Protein AF-A0A3D4XLC6-F1 (afdb_monomer)

Structure (mmCIF, N/CA/C/O backbone):
data_AF-A0A3D4XLC6-F1
#
_entry.id   AF-A0A3D4XLC6-F1
#
loop_
_atom_site.group_PDB
_atom_site.id
_atom_site.type_symbol
_atom_site.label_atom_id
_atom_site.label_alt_id
_atom_site.label_comp_id
_atom_site.label_asym_id
_atom_site.label_entity_id
_atom_site.label_seq_id
_atom_site.pdbx_PDB_ins_code
_atom_site.Cartn_x
_atom_site.Cartn_y
_atom_site.Cartn_z
_atom_site.occupancy
_atom_site.B_iso_or_equiv
_atom_site.auth_seq_id
_atom_site.auth_comp_id
_atom_site.auth_asym_id
_atom_site.auth_atom_id
_atom_site.pdbx_PDB_model_num
ATOM 1 N N . MET A 1 1 ? 14.273 -6.971 12.837 1.00 90.62 1 MET A N 1
ATOM 2 C CA . MET A 1 1 ? 12.808 -7.059 12.621 1.00 90.62 1 MET A CA 1
ATOM 3 C C . MET A 1 1 ? 12.247 -8.117 13.557 1.00 90.62 1 MET A C 1
ATOM 5 O O . MET A 1 1 ? 12.903 -9.137 13.718 1.00 90.62 1 MET A O 1
ATOM 9 N N . LYS A 1 2 ? 11.107 -7.882 14.213 1.00 92.19 2 LYS A N 1
ATOM 10 C CA . LYS A 1 2 ? 10.506 -8.843 15.158 1.00 92.19 2 LYS A CA 1
ATOM 11 C C . LYS A 1 2 ? 9.381 -9.618 14.471 1.00 92.19 2 LYS A C 1
ATOM 13 O O . LYS A 1 2 ? 8.648 -9.028 13.685 1.00 92.19 2 LYS A O 1
ATOM 18 N N . ILE A 1 3 ? 9.273 -10.912 14.757 1.00 91.69 3 ILE A N 1
ATOM 19 C CA . ILE A 1 3 ? 8.256 -11.809 14.200 1.00 91.69 3 ILE A CA 1
ATOM 20 C C . ILE A 1 3 ? 7.403 -12.337 15.350 1.00 91.69 3 ILE A C 1
ATOM 22 O O . ILE A 1 3 ? 7.940 -12.751 16.381 1.00 91.69 3 ILE A O 1
ATOM 26 N N . PHE A 1 4 ? 6.089 -12.326 15.152 1.00 92.12 4 PHE A N 1
ATOM 27 C CA . PHE A 1 4 ? 5.086 -12.757 16.119 1.00 92.12 4 PHE A CA 1
ATOM 28 C C . PHE A 1 4 ? 4.173 -13.804 15.480 1.00 92.12 4 PHE A C 1
ATOM 30 O O . PHE A 1 4 ? 4.011 -13.813 14.258 1.00 92.12 4 PHE A O 1
ATOM 37 N N . ASP A 1 5 ? 3.596 -14.687 16.292 1.00 90.69 5 ASP A N 1
ATOM 38 C CA . ASP A 1 5 ? 2.541 -15.588 15.831 1.00 90.69 5 ASP A CA 1
ATOM 39 C C . ASP A 1 5 ? 1.174 -14.883 15.813 1.00 90.69 5 ASP A C 1
ATOM 41 O O . ASP A 1 5 ? 1.030 -13.722 16.201 1.00 90.69 5 ASP A O 1
ATOM 45 N N . THR A 1 6 ? 0.144 -15.592 15.352 1.00 87.00 6 THR A N 1
ATOM 46 C CA . THR A 1 6 ? -1.220 -15.056 15.238 1.00 87.00 6 THR A CA 1
ATOM 47 C C . THR A 1 6 ? -1.878 -14.733 16.582 1.00 87.00 6 THR A C 1
ATOM 49 O O . THR A 1 6 ? -2.929 -14.101 16.588 1.00 87.00 6 THR A O 1
ATOM 52 N N . THR A 1 7 ? -1.292 -15.162 17.707 1.00 90.25 7 THR A N 1
ATOM 53 C CA . THR A 1 7 ? -1.747 -14.821 19.067 1.00 90.25 7 THR A CA 1
ATOM 54 C C . THR A 1 7 ? -1.022 -13.598 19.636 1.00 90.25 7 THR A C 1
ATOM 56 O O . THR A 1 7 ? -1.313 -13.174 20.749 1.00 90.25 7 THR A O 1
ATOM 59 N N . GLY A 1 8 ? -0.080 -13.018 18.882 1.00 90.25 8 GLY A N 1
ATOM 60 C CA . GLY A 1 8 ? 0.744 -11.894 19.328 1.00 90.25 8 GLY A CA 1
ATOM 61 C C . GLY A 1 8 ? 1.963 -12.312 20.151 1.00 90.25 8 GLY A C 1
ATOM 62 O O . GLY A 1 8 ? 2.702 -11.450 20.629 1.00 90.25 8 GLY A O 1
ATOM 63 N N . ARG A 1 9 ? 2.232 -13.616 20.302 1.00 93.75 9 ARG A N 1
ATOM 64 C CA . ARG A 1 9 ? 3.426 -14.088 21.007 1.00 93.75 9 ARG A CA 1
ATOM 65 C C . ARG A 1 9 ? 4.655 -13.889 20.128 1.00 93.75 9 ARG A C 1
ATOM 67 O O . ARG A 1 9 ? 4.677 -14.253 18.953 1.00 93.75 9 ARG A O 1
ATOM 74 N N . TYR A 1 10 ? 5.701 -13.325 20.719 1.00 94.94 10 TYR A N 1
ATOM 75 C CA . TYR A 1 10 ? 6.994 -13.168 20.064 1.00 94.94 10 TYR A CA 1
ATOM 76 C C . TYR A 1 10 ? 7.599 -14.535 19.719 1.00 94.94 10 TYR A C 1
ATOM 78 O O . TYR A 1 10 ? 7.741 -15.392 20.588 1.00 94.94 10 TYR A O 1
ATOM 86 N N . ILE A 1 11 ? 7.981 -14.713 18.453 1.00 93.62 11 ILE A N 1
ATOM 87 C CA . ILE A 1 11 ? 8.659 -15.919 17.965 1.00 93.62 11 ILE A CA 1
ATOM 88 C C . ILE A 1 11 ? 10.169 -15.695 17.991 1.00 93.62 11 ILE A C 1
ATOM 90 O O . ILE A 1 11 ? 10.910 -16.449 18.614 1.00 93.62 11 ILE A O 1
ATOM 94 N N . ARG A 1 12 ? 10.640 -14.672 17.265 1.00 93.94 12 ARG A N 1
ATOM 95 C CA . ARG A 1 12 ? 12.072 -14.421 17.056 1.00 93.94 12 ARG A CA 1
ATOM 96 C C . ARG A 1 12 ? 12.345 -13.034 16.486 1.00 93.94 12 ARG A C 1
ATOM 98 O O . ARG A 1 12 ? 11.456 -12.352 15.974 1.00 93.94 12 ARG A O 1
ATOM 105 N N . THR A 1 13 ? 13.617 -12.654 16.505 1.00 94.38 13 THR A N 1
ATOM 106 C CA . THR A 1 13 ? 14.129 -11.476 15.808 1.00 94.38 13 THR A CA 1
ATOM 107 C C . THR A 1 13 ? 14.877 -11.934 14.566 1.00 94.38 13 THR A C 1
ATOM 109 O O . THR A 1 13 ? 15.831 -12.699 14.653 1.00 94.38 13 THR A O 1
ATOM 112 N N . PHE A 1 14 ? 14.452 -11.451 13.4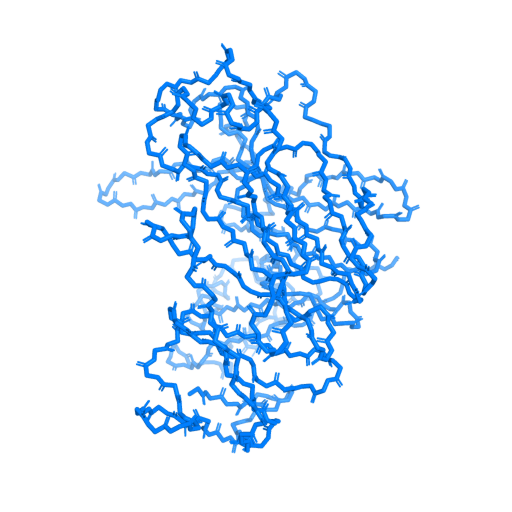03 1.00 93.69 14 PHE A N 1
ATOM 113 C CA . PHE A 1 14 ? 15.213 -11.579 12.170 1.00 93.69 14 PHE A CA 1
ATOM 114 C C . PHE A 1 14 ? 16.206 -1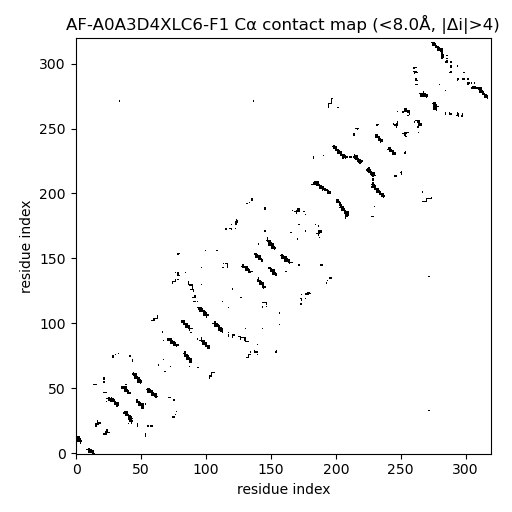0.418 12.058 1.00 93.69 14 PHE A C 1
ATOM 116 O O . PHE A 1 14 ? 15.815 -9.241 12.125 1.00 93.69 14 PHE A O 1
ATOM 123 N N . ASN A 1 15 ? 17.480 -10.758 11.868 1.00 93.31 15 ASN A N 1
ATOM 124 C CA . ASN A 1 15 ? 18.547 -9.806 11.611 1.00 93.31 15 ASN A CA 1
ATOM 125 C C . ASN A 1 15 ? 19.607 -10.425 10.685 1.00 93.31 15 ASN A C 1
ATOM 127 O O . ASN A 1 15 ? 20.284 -11.375 11.066 1.00 93.31 15 ASN A O 1
ATOM 131 N N . ARG A 1 16 ? 19.742 -9.876 9.476 1.00 95.25 16 ARG A N 1
ATOM 132 C CA . ARG A 1 16 ? 20.867 -10.131 8.555 1.00 95.25 16 ARG A CA 1
ATOM 133 C C . ARG A 1 16 ? 21.515 -8.804 8.152 1.00 95.25 16 ARG A C 1
ATOM 135 O O . ARG A 1 16 ? 21.869 -8.614 6.992 1.00 95.25 16 ARG A O 1
ATOM 142 N N . PHE A 1 17 ? 21.562 -7.856 9.092 1.00 95.56 17 PHE A N 1
ATOM 143 C CA . PHE A 1 17 ? 22.126 -6.538 8.853 1.00 95.56 17 PHE A CA 1
ATOM 144 C C . PHE A 1 17 ? 23.653 -6.606 8.776 1.00 95.56 17 PHE A C 1
ATOM 146 O O . PHE A 1 17 ? 24.292 -7.035 9.733 1.00 95.56 17 PHE A O 1
ATOM 153 N N . GLY A 1 18 ? 24.226 -6.157 7.663 1.00 95.19 18 GLY A N 1
ATOM 154 C CA . GLY A 1 18 ? 25.663 -6.171 7.419 1.00 95.19 18 GLY A CA 1
ATOM 155 C C . GLY A 1 18 ? 26.011 -5.972 5.942 1.00 95.19 18 GLY A C 1
ATOM 156 O O . GLY A 1 18 ? 25.149 -5.684 5.110 1.00 95.19 18 GLY A O 1
ATOM 157 N N . ARG A 1 19 ? 27.301 -6.082 5.612 1.00 92.88 19 ARG A N 1
ATOM 158 C CA . ARG A 1 19 ? 27.843 -5.826 4.259 1.00 92.88 19 ARG A CA 1
ATOM 159 C C . ARG A 1 19 ? 28.254 -7.101 3.518 1.00 92.88 19 ARG A C 1
ATOM 161 O O . ARG A 1 19 ? 28.745 -7.020 2.394 1.00 92.88 19 ARG A O 1
ATOM 168 N N . GLY A 1 20 ? 28.063 -8.267 4.128 1.00 93.88 20 GLY A N 1
ATOM 169 C CA . GLY A 1 20 ? 28.352 -9.560 3.532 1.00 93.88 20 GLY A CA 1
ATOM 170 C C . GLY A 1 20 ? 27.467 -9.878 2.319 1.00 93.88 20 GLY A C 1
ATOM 171 O O . GLY A 1 20 ? 26.433 -9.243 2.081 1.00 93.88 20 GLY A O 1
ATOM 172 N N . PRO A 1 21 ? 27.834 -10.905 1.534 1.00 91.12 21 PRO A N 1
ATOM 173 C CA . PRO A 1 21 ? 27.144 -11.237 0.289 1.00 91.12 21 PRO A CA 1
ATOM 174 C C . PRO A 1 21 ? 25.669 -11.629 0.480 1.00 91.12 21 PRO A C 1
ATOM 176 O O . PRO A 1 21 ? 24.875 -11.430 -0.441 1.00 91.12 21 PRO A O 1
ATOM 179 N N . GLN A 1 22 ? 25.310 -12.137 1.662 1.00 96.38 22 GLN A N 1
ATOM 180 C CA . GLN A 1 22 ? 23.965 -12.595 2.032 1.00 96.38 22 GLN A CA 1
ATOM 181 C C . GLN A 1 22 ? 23.226 -11.617 2.963 1.00 96.38 22 GLN A C 1
ATOM 183 O O . GLN A 1 22 ? 22.153 -11.927 3.481 1.00 96.38 22 GLN A O 1
ATOM 188 N N . GLU A 1 23 ? 23.801 -10.445 3.211 1.00 96.31 23 GLU A N 1
ATOM 189 C CA . GLU A 1 23 ? 23.314 -9.469 4.186 1.00 96.31 23 GLU A CA 1
ATOM 190 C C . GLU A 1 23 ? 22.701 -8.248 3.491 1.00 96.31 23 GLU A C 1
ATOM 192 O O . GLU A 1 23 ? 22.941 -7.984 2.303 1.00 96.31 23 GLU A O 1
ATOM 197 N N . TYR A 1 24 ? 21.902 -7.491 4.237 1.00 95.38 24 TYR A N 1
ATOM 198 C CA . TYR A 1 24 ? 21.410 -6.174 3.839 1.00 95.38 24 TYR A CA 1
ATOM 199 C C . TYR A 1 24 ? 22.028 -5.106 4.740 1.00 95.38 24 TYR A C 1
ATOM 201 O O . TYR A 1 24 ? 22.129 -5.272 5.945 1.00 95.38 24 TYR A O 1
ATOM 209 N N . ASP A 1 25 ? 22.415 -3.978 4.174 1.00 94.31 25 ASP A N 1
ATOM 210 C CA . ASP A 1 25 ? 23.040 -2.851 4.877 1.00 94.31 25 ASP A CA 1
ATOM 211 C C . ASP A 1 25 ? 22.085 -1.664 5.047 1.00 94.31 25 ASP A C 1
ATOM 213 O O . ASP A 1 25 ? 22.401 -0.676 5.706 1.00 94.31 25 ASP A O 1
ATOM 217 N N . TYR A 1 26 ? 20.898 -1.770 4.456 1.00 93.44 26 TYR A N 1
ATOM 218 C CA . TYR A 1 26 ? 19.837 -0.783 4.518 1.00 93.44 26 TYR A CA 1
ATOM 219 C C . TYR A 1 26 ? 18.498 -1.466 4.237 1.00 93.44 26 TYR A C 1
ATOM 221 O O . TYR A 1 26 ? 18.429 -2.368 3.407 1.00 93.44 26 TYR A O 1
ATOM 229 N N . ILE A 1 27 ? 17.425 -1.034 4.896 1.00 93.75 27 ILE A N 1
ATOM 230 C CA . ILE A 1 27 ? 16.065 -1.460 4.549 1.00 93.75 27 ILE A CA 1
ATOM 231 C C . ILE A 1 27 ? 15.360 -0.244 3.969 1.00 93.75 27 ILE A C 1
ATOM 233 O O . ILE A 1 27 ? 14.935 0.646 4.701 1.00 93.75 27 ILE A O 1
ATOM 237 N N . GLN A 1 28 ? 15.232 -0.216 2.647 1.00 92.00 28 GLN A N 1
ATOM 238 C CA . GLN A 1 28 ? 14.403 0.765 1.959 1.00 92.00 28 GLN A CA 1
ATOM 239 C C . GLN A 1 28 ? 12.945 0.309 1.956 1.00 92.00 28 GLN A C 1
ATOM 241 O O . GLN A 1 28 ? 12.049 1.101 2.240 1.00 92.00 28 GLN A O 1
ATOM 246 N N . ARG A 1 29 ? 12.706 -0.976 1.663 1.00 92.94 29 ARG A N 1
ATOM 247 C CA . ARG A 1 29 ? 11.387 -1.614 1.723 1.00 92.94 29 ARG A CA 1
ATOM 248 C C . ARG A 1 29 ? 11.497 -3.031 2.257 1.00 92.94 29 ARG A C 1
ATOM 250 O O . ARG A 1 29 ? 12.490 -3.718 2.027 1.00 92.94 29 ARG A O 1
ATOM 257 N N . LEU A 1 30 ? 10.430 -3.456 2.922 1.00 93.94 30 LEU A N 1
ATOM 258 C CA . LEU A 1 30 ? 10.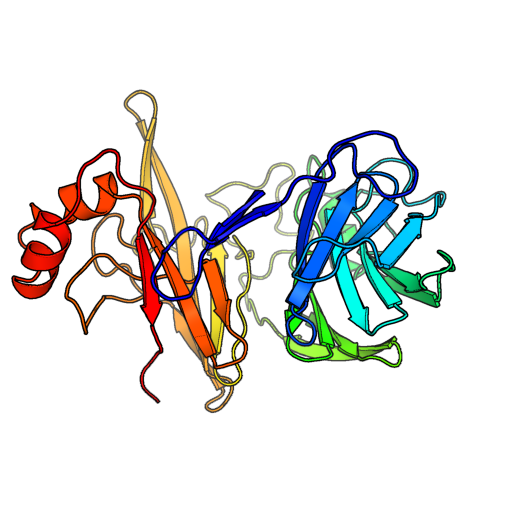202 -4.817 3.382 1.00 93.94 30 LEU A CA 1
ATOM 259 C C . LEU A 1 30 ? 8.862 -5.294 2.820 1.00 93.94 30 LEU A C 1
ATOM 261 O O . LEU A 1 30 ? 7.864 -4.578 2.908 1.00 93.94 30 LEU A O 1
ATOM 265 N N . ARG A 1 31 ? 8.837 -6.505 2.269 1.00 93.12 31 ARG A N 1
ATOM 266 C CA . ARG A 1 31 ? 7.623 -7.202 1.837 1.00 93.12 31 ARG A CA 1
ATOM 267 C C . ARG A 1 31 ? 7.666 -8.643 2.334 1.00 93.12 31 ARG A C 1
ATOM 269 O O . ARG A 1 31 ? 8.744 -9.208 2.513 1.00 93.12 31 ARG A O 1
ATOM 276 N N . ILE A 1 32 ? 6.492 -9.231 2.523 1.00 92.12 32 ILE A N 1
ATOM 277 C CA . ILE A 1 32 ? 6.328 -10.663 2.768 1.00 92.12 32 ILE A CA 1
ATOM 278 C C . ILE A 1 32 ? 5.606 -11.231 1.552 1.00 92.12 32 ILE A C 1
ATOM 280 O O . ILE A 1 32 ? 4.550 -10.729 1.172 1.00 92.12 32 ILE A O 1
ATOM 284 N N . GLU A 1 33 ? 6.177 -12.246 0.914 1.00 90.50 33 GLU A N 1
ATOM 285 C CA . GLU A 1 33 ? 5.503 -12.929 -0.187 1.00 90.50 33 GLU A CA 1
ATOM 286 C C . GLU A 1 33 ? 4.364 -13.800 0.352 1.00 90.50 33 GLU A C 1
ATOM 288 O O . GLU A 1 33 ? 4.574 -14.642 1.219 1.00 90.50 33 GLU A O 1
ATOM 293 N N . SER A 1 34 ? 3.148 -13.628 -0.164 1.00 84.88 34 SER A N 1
ATOM 294 C CA . SER A 1 34 ? 1.969 -14.348 0.328 1.00 84.88 34 SER A CA 1
ATOM 295 C C . SER A 1 34 ? 2.085 -15.868 0.196 1.00 84.88 34 SER A C 1
ATOM 297 O O . SER A 1 34 ? 1.733 -16.576 1.138 1.00 84.88 34 SER A O 1
ATOM 299 N N . ALA A 1 35 ? 2.597 -16.366 -0.931 1.00 86.38 35 ALA A N 1
ATOM 300 C CA . ALA A 1 35 ? 2.659 -17.798 -1.224 1.00 86.38 35 ALA A CA 1
ATOM 301 C C . ALA A 1 35 ? 3.696 -18.545 -0.368 1.00 86.38 35 ALA A C 1
ATOM 303 O O . ALA A 1 35 ? 3.396 -19.588 0.203 1.00 86.38 35 ALA A O 1
ATOM 304 N N . THR A 1 36 ? 4.906 -17.998 -0.256 1.00 90.94 36 THR A N 1
ATOM 305 C CA . THR A 1 36 ? 6.059 -18.659 0.387 1.00 90.94 36 THR A CA 1
ATOM 306 C C . THR A 1 36 ? 6.316 -18.167 1.810 1.00 90.94 36 THR A C 1
ATOM 308 O O . THR A 1 36 ? 7.052 -18.797 2.564 1.00 90.94 36 THR A O 1
ATOM 311 N N . LYS A 1 37 ? 5.737 -17.016 2.176 1.00 91.56 37 LYS A N 1
ATOM 312 C CA . LYS A 1 37 ? 6.068 -16.231 3.375 1.00 91.56 37 LYS A CA 1
ATOM 313 C C . LYS A 1 37 ? 7.524 -15.752 3.411 1.00 91.56 37 LYS A C 1
ATOM 315 O O . LYS A 1 37 ? 7.998 -15.316 4.461 1.00 91.56 37 LYS A O 1
ATOM 320 N N . ASN A 1 38 ? 8.220 -15.781 2.270 1.00 95.19 38 ASN A N 1
ATOM 321 C CA . ASN A 1 38 ? 9.577 -15.265 2.155 1.00 95.19 38 ASN A CA 1
ATOM 322 C C . ASN A 1 38 ? 9.623 -13.772 2.489 1.00 95.19 38 ASN A C 1
ATOM 324 O O . ASN A 1 38 ? 8.744 -12.991 2.113 1.00 95.19 38 ASN A O 1
ATOM 328 N N . LEU A 1 39 ? 10.693 -13.379 3.173 1.00 96.06 39 LEU A N 1
ATOM 329 C CA . LEU A 1 39 ? 11.022 -11.995 3.467 1.00 96.06 39 LEU A CA 1
ATOM 330 C C . LEU A 1 39 ? 11.773 -11.411 2.275 1.00 96.06 39 LEU A C 1
ATOM 332 O O . LEU A 1 39 ? 12.832 -11.906 1.889 1.00 96.06 39 LEU A O 1
ATOM 336 N N . LEU A 1 40 ? 11.246 -10.327 1.727 1.00 96.06 40 LEU A N 1
ATOM 337 C CA . LEU A 1 40 ? 11.856 -9.590 0.635 1.00 96.06 40 LEU A CA 1
ATOM 338 C C . LEU A 1 40 ? 12.277 -8.218 1.149 1.00 96.06 40 LEU A C 1
ATOM 340 O O . LEU A 1 40 ? 11.458 -7.465 1.679 1.00 96.06 40 LEU A O 1
ATOM 344 N N . ILE A 1 41 ? 13.549 -7.883 0.983 1.00 96.12 41 ILE A N 1
ATOM 345 C CA . ILE A 1 41 ? 14.132 -6.627 1.450 1.00 96.12 41 ILE A CA 1
ATOM 346 C C . ILE A 1 41 ? 14.775 -5.931 0.267 1.00 96.12 41 ILE A C 1
ATOM 348 O O . ILE A 1 41 ? 15.597 -6.530 -0.420 1.00 96.12 41 ILE A O 1
ATOM 352 N N . SER A 1 42 ? 14.455 -4.659 0.053 1.00 94.31 42 SER A N 1
ATOM 353 C CA . SER A 1 42 ? 15.209 -3.835 -0.886 1.00 94.31 42 SER A CA 1
ATOM 354 C C . SER A 1 42 ? 16.169 -2.912 -0.154 1.00 94.31 42 SER A C 1
ATOM 356 O O . SER A 1 42 ? 15.821 -2.286 0.850 1.00 94.31 42 SER A O 1
ATOM 358 N N . THR A 1 43 ? 17.363 -2.788 -0.709 1.00 92.25 43 THR A N 1
ATOM 359 C CA . THR A 1 43 ? 18.301 -1.692 -0.469 1.00 92.25 43 THR A CA 1
ATOM 360 C C . THR A 1 43 ? 18.304 -0.790 -1.712 1.00 92.25 43 THR A C 1
ATOM 362 O O . THR A 1 43 ? 17.709 -1.162 -2.726 1.00 92.25 43 THR A O 1
ATOM 365 N N . PRO A 1 44 ? 19.000 0.360 -1.703 1.00 88.12 44 PRO A N 1
ATOM 366 C CA . PRO A 1 44 ? 19.104 1.205 -2.891 1.00 88.12 44 PRO A CA 1
ATOM 367 C C . PRO A 1 44 ? 19.717 0.508 -4.119 1.00 88.12 44 PRO A C 1
ATOM 369 O O . PRO A 1 44 ? 19.519 0.979 -5.234 1.00 88.12 44 PRO A O 1
ATOM 372 N N . THR A 1 45 ? 20.457 -0.592 -3.935 1.00 88.81 45 THR A N 1
ATOM 373 C CA . THR A 1 45 ? 21.248 -1.247 -4.994 1.00 88.81 45 THR A CA 1
ATOM 374 C C . THR A 1 45 ? 20.900 -2.715 -5.230 1.00 88.81 45 THR A C 1
ATOM 376 O O . THR A 1 45 ? 21.330 -3.292 -6.230 1.00 88.81 45 THR A O 1
ATOM 379 N N . LYS A 1 46 ? 20.152 -3.358 -4.327 1.00 92.19 46 LYS A N 1
ATOM 380 C CA . LYS A 1 46 ? 19.844 -4.792 -4.414 1.00 92.19 46 LYS A CA 1
ATOM 381 C C . LYS A 1 46 ? 18.506 -5.143 -3.774 1.00 92.19 46 LYS A C 1
ATOM 383 O O . LYS A 1 46 ? 18.044 -4.486 -2.844 1.00 92.19 46 LYS A O 1
ATOM 388 N N . LEU A 1 47 ? 17.928 -6.242 -4.237 1.00 95.31 47 LEU A N 1
ATOM 389 C CA . LEU A 1 47 ? 16.838 -6.964 -3.594 1.00 95.31 47 LEU A CA 1
ATOM 390 C C . LEU A 1 47 ? 17.410 -8.233 -2.961 1.00 95.31 47 LEU A C 1
ATOM 392 O O . LEU A 1 47 ? 18.104 -8.995 -3.634 1.00 95.31 47 LEU A O 1
ATOM 396 N N . CYS A 1 48 ? 17.112 -8.474 -1.691 1.00 96.31 48 CYS A N 1
ATOM 397 C CA . CYS A 1 48 ? 17.482 -9.680 -0.962 1.00 96.31 48 CYS A CA 1
ATOM 398 C C . CYS A 1 48 ? 16.221 -10.469 -0.600 1.00 96.31 48 CYS A C 1
ATOM 400 O O . CYS A 1 48 ? 15.255 -9.902 -0.088 1.00 96.31 48 CYS A O 1
ATOM 402 N N . GLU A 1 49 ? 16.250 -11.779 -0.829 1.00 96.81 49 GLU A N 1
ATOM 403 C CA . GLU A 1 49 ? 15.165 -12.697 -0.484 1.00 96.81 49 GLU A CA 1
ATOM 404 C C . GLU A 1 49 ? 15.646 -13.704 0.565 1.00 96.81 49 GLU A C 1
ATOM 406 O O . GLU A 1 49 ? 16.736 -14.274 0.446 1.00 96.81 49 GLU A O 1
ATOM 411 N N . TYR A 1 50 ? 14.825 -13.922 1.590 1.00 97.25 50 TYR A N 1
ATOM 412 C CA . TYR A 1 50 ? 15.085 -14.857 2.678 1.00 97.25 50 TYR A CA 1
ATOM 413 C C . TYR A 1 50 ? 13.859 -15.728 2.936 1.00 97.25 50 TYR A C 1
ATOM 415 O O . TYR A 1 50 ? 12.724 -15.270 2.836 1.00 97.25 50 TYR A O 1
ATOM 423 N N . THR A 1 51 ? 14.095 -16.972 3.335 1.00 95.88 51 THR A N 1
ATOM 424 C CA . THR A 1 51 ? 13.048 -17.874 3.839 1.00 95.88 51 THR A CA 1
ATOM 425 C C . THR A 1 51 ? 12.365 -17.304 5.093 1.00 95.88 51 THR A C 1
ATOM 427 O O . THR A 1 51 ? 12.941 -16.436 5.767 1.00 95.88 51 THR A O 1
ATOM 430 N N . PRO A 1 52 ? 11.192 -17.834 5.492 1.00 92.94 52 PRO A N 1
ATOM 431 C CA . PRO A 1 52 ? 10.528 -17.462 6.741 1.00 92.94 52 PRO A CA 1
ATOM 432 C C . PRO A 1 52 ? 11.365 -17.703 7.998 1.00 92.94 52 PRO A C 1
ATOM 434 O O . PRO A 1 52 ? 11.084 -17.063 9.006 1.00 92.94 52 PRO A O 1
ATOM 437 N N . ASP A 1 53 ? 12.396 -18.557 7.944 1.00 93.12 53 ASP A N 1
ATOM 438 C CA . ASP A 1 53 ? 13.362 -18.813 9.028 1.00 93.12 53 ASP A CA 1
ATOM 439 C C . ASP A 1 53 ? 14.584 -17.883 8.973 1.00 93.12 53 ASP A C 1
ATOM 441 O O . ASP A 1 53 ? 15.340 -17.736 9.935 1.00 93.12 53 ASP A O 1
ATOM 445 N N . GLY A 1 54 ? 14.736 -17.130 7.885 1.00 93.50 54 GLY A N 1
ATOM 446 C CA . GLY A 1 54 ? 15.800 -16.151 7.697 1.00 93.50 54 GLY A CA 1
ATOM 447 C C . GLY A 1 54 ? 17.070 -16.701 7.052 1.00 93.50 54 GLY A C 1
ATOM 448 O O . GLY A 1 54 ? 18.127 -16.067 7.142 1.00 93.50 54 GLY A O 1
ATOM 449 N N . ASN A 1 55 ? 16.985 -17.858 6.397 1.00 96.25 55 ASN A N 1
ATOM 450 C CA . ASN A 1 55 ? 18.026 -18.347 5.493 1.00 96.25 55 ASN A CA 1
ATOM 451 C C . ASN A 1 55 ? 17.987 -17.564 4.184 1.00 96.25 55 ASN A C 1
ATOM 453 O O . ASN A 1 55 ? 16.906 -17.307 3.656 1.00 96.25 55 ASN A O 1
ATOM 457 N N . PHE A 1 56 ? 19.159 -17.182 3.685 1.00 97.56 56 PHE A N 1
ATOM 458 C CA . PHE A 1 56 ? 19.300 -16.459 2.426 1.00 97.56 56 PHE A CA 1
ATOM 459 C C . PHE A 1 56 ? 18.894 -17.341 1.244 1.00 97.56 56 PHE A C 1
ATOM 461 O O . PHE A 1 56 ? 19.305 -18.495 1.169 1.00 97.56 56 PHE A O 1
ATOM 468 N N . ILE A 1 57 ? 18.104 -16.782 0.329 1.00 96.31 57 ILE A N 1
ATOM 469 C CA . ILE A 1 57 ? 17.700 -17.441 -0.917 1.00 96.31 57 ILE A CA 1
ATOM 470 C C . ILE A 1 57 ? 18.526 -16.875 -2.066 1.00 96.31 57 ILE A C 1
ATOM 472 O O . ILE A 1 57 ? 19.232 -17.611 -2.749 1.00 96.31 57 ILE A O 1
ATOM 476 N N . ARG A 1 58 ? 18.454 -15.556 -2.282 1.00 95.12 58 ARG A N 1
ATOM 477 C CA . ARG A 1 58 ? 19.177 -14.889 -3.371 1.00 95.12 58 ARG A CA 1
ATOM 478 C C . ARG A 1 58 ? 19.272 -13.385 -3.184 1.00 95.12 58 ARG A C 1
ATOM 480 O O . ARG A 1 58 ? 18.571 -12.776 -2.373 1.00 95.12 58 ARG A O 1
ATOM 487 N N . ARG A 1 59 ? 20.112 -12.797 -4.033 1.00 95.12 59 ARG A N 1
ATOM 488 C CA . ARG A 1 59 ? 20.263 -11.361 -4.230 1.00 95.12 59 ARG A CA 1
ATOM 489 C C . ARG A 1 59 ? 20.093 -11.041 -5.712 1.00 95.12 59 ARG A C 1
ATOM 491 O O . ARG A 1 59 ? 20.781 -11.639 -6.529 1.00 95.12 59 ARG A O 1
ATOM 498 N N . THR A 1 60 ? 19.235 -10.078 -6.027 1.00 95.06 60 THR A N 1
ATOM 499 C CA . THR A 1 60 ? 19.085 -9.499 -7.373 1.00 95.06 60 THR A CA 1
ATOM 500 C C . THR A 1 60 ? 19.626 -8.077 -7.337 1.00 95.06 60 THR A C 1
ATOM 502 O O . THR A 1 60 ? 19.295 -7.334 -6.411 1.00 95.06 60 THR A O 1
ATOM 505 N N . LEU A 1 61 ? 20.489 -7.695 -8.278 1.00 92.69 61 LEU A N 1
ATOM 506 C CA . LEU A 1 61 ? 20.980 -6.320 -8.341 1.00 92.69 61 LEU A CA 1
ATOM 507 C C . LEU A 1 61 ? 19.929 -5.434 -9.003 1.00 92.69 61 LEU A C 1
ATOM 509 O O . LEU A 1 61 ? 19.120 -5.879 -9.812 1.00 92.69 61 LEU A O 1
ATOM 513 N N . ILE A 1 62 ? 19.914 -4.169 -8.618 1.00 90.12 62 ILE A N 1
ATOM 514 C CA . ILE A 1 62 ? 19.030 -3.189 -9.234 1.00 90.12 62 ILE A CA 1
ATOM 515 C C . ILE A 1 62 ? 19.820 -2.562 -10.378 1.00 90.12 62 ILE A C 1
ATOM 517 O O . ILE A 1 62 ? 20.901 -2.029 -10.120 1.00 90.12 62 ILE A O 1
ATOM 521 N N . PRO A 1 63 ? 19.346 -2.671 -11.632 1.00 86.19 63 PRO A N 1
ATOM 522 C CA . PRO A 1 63 ? 20.111 -2.191 -12.768 1.00 86.19 63 PRO A CA 1
ATOM 523 C C . PRO A 1 63 ? 20.237 -0.668 -12.720 1.00 86.19 63 PRO A C 1
ATOM 525 O O . PRO A 1 63 ? 19.268 0.042 -12.443 1.00 86.19 63 PRO A O 1
ATOM 528 N N . THR A 1 64 ? 21.434 -0.185 -13.036 1.00 77.56 64 THR A N 1
ATOM 529 C CA . THR A 1 64 ? 21.695 1.222 -13.342 1.00 77.56 64 THR A CA 1
ATOM 530 C C . THR A 1 64 ? 21.248 1.474 -14.777 1.00 77.56 64 THR A C 1
ATOM 532 O O . THR A 1 64 ? 21.745 0.829 -15.700 1.00 77.56 64 THR A O 1
ATOM 535 N N . VAL A 1 65 ? 20.295 2.376 -14.979 1.00 71.94 65 VAL A N 1
ATOM 536 C CA . VAL A 1 65 ? 19.875 2.836 -16.305 1.00 71.94 65 VAL A CA 1
ATOM 537 C C . VAL A 1 65 ? 19.765 4.351 -16.323 1.00 71.94 65 VAL A C 1
ATOM 539 O O . VAL A 1 65 ? 19.326 4.964 -15.354 1.00 71.94 65 VAL A O 1
ATOM 542 N N . ASP A 1 66 ? 20.048 4.964 -17.471 1.00 69.31 66 ASP A N 1
ATOM 543 C CA . ASP A 1 66 ? 20.123 6.426 -17.626 1.00 69.31 66 ASP A CA 1
ATOM 544 C C . ASP A 1 66 ? 18.900 7.198 -17.084 1.00 69.31 66 ASP A C 1
ATOM 546 O O . ASP A 1 66 ? 18.986 8.379 -16.741 1.00 69.31 66 ASP A O 1
ATOM 550 N N . PHE A 1 67 ? 17.730 6.551 -17.002 1.00 67.00 67 PHE A N 1
ATOM 551 C CA . PHE A 1 67 ? 16.500 7.130 -16.455 1.00 67.00 67 PHE A CA 1
ATOM 552 C C . PHE A 1 67 ? 16.195 6.774 -14.984 1.00 67.00 67 PHE A C 1
ATOM 554 O O . PHE A 1 67 ? 15.295 7.387 -14.407 1.00 67.00 67 PHE A O 1
ATOM 561 N N . THR A 1 68 ? 16.907 5.834 -14.352 1.00 61.19 68 THR A N 1
ATOM 562 C CA . THR A 1 68 ? 16.800 5.526 -12.908 1.00 61.19 68 THR A CA 1
ATOM 563 C C . THR A 1 68 ? 17.754 6.347 -12.048 1.00 61.19 68 THR A C 1
ATOM 565 O O . THR A 1 68 ? 17.452 6.618 -10.882 1.00 61.19 68 THR A O 1
ATOM 568 N N . ASP A 1 69 ? 18.877 6.779 -12.623 1.00 50.22 69 ASP A N 1
ATOM 569 C CA . ASP A 1 69 ? 20.088 7.142 -11.874 1.00 50.22 69 ASP A CA 1
ATOM 570 C C . ASP A 1 69 ? 19.977 8.407 -11.021 1.00 50.22 69 ASP A C 1
ATOM 572 O O . ASP A 1 69 ? 20.813 8.651 -10.153 1.00 50.22 69 ASP A O 1
ATOM 576 N N . LYS A 1 70 ? 18.921 9.210 -11.204 1.00 53.19 70 LYS A N 1
ATOM 577 C CA . LYS A 1 70 ? 18.745 10.453 -10.440 1.00 53.19 70 LYS A CA 1
ATOM 578 C C . LYS A 1 70 ? 17.797 10.347 -9.243 1.00 53.19 70 LYS A C 1
ATOM 580 O O . LYS A 1 70 ? 17.879 11.183 -8.347 1.00 53.19 70 LYS A O 1
ATOM 585 N N . TYR A 1 71 ? 16.892 9.366 -9.212 1.00 56.16 71 TYR A N 1
ATOM 586 C CA . TYR A 1 71 ? 15.826 9.325 -8.194 1.00 56.16 71 TYR A CA 1
ATOM 587 C C . TYR A 1 71 ? 15.535 7.938 -7.610 1.00 56.16 71 TYR A C 1
ATOM 589 O O . TYR A 1 71 ? 14.735 7.849 -6.677 1.00 56.16 71 TYR A O 1
ATOM 597 N N . GLY A 1 72 ? 16.173 6.881 -8.126 1.00 68.62 72 GLY A N 1
ATOM 598 C CA . GLY A 1 72 ? 15.977 5.513 -7.656 1.00 68.62 72 GLY A CA 1
ATOM 599 C C . GLY A 1 72 ? 14.548 4.990 -7.849 1.00 68.62 72 GLY A C 1
ATOM 600 O O . GLY A 1 72 ? 13.640 5.682 -8.329 1.00 68.62 72 GLY A O 1
ATOM 601 N N . PHE A 1 73 ? 14.343 3.735 -7.460 1.00 82.06 73 PHE A N 1
ATOM 602 C CA . PHE A 1 73 ? 13.015 3.134 -7.375 1.00 82.06 73 PHE A CA 1
ATOM 603 C C . PHE A 1 73 ? 12.385 3.436 -6.005 1.00 82.06 73 PHE A C 1
ATOM 605 O O . PHE A 1 73 ? 13.083 3.617 -5.004 1.00 82.06 73 PHE A O 1
ATOM 612 N N . ARG A 1 74 ? 11.051 3.502 -5.947 1.00 83.25 74 ARG A N 1
ATOM 613 C CA . ARG A 1 74 ? 10.305 3.779 -4.697 1.00 83.25 74 ARG A CA 1
ATOM 614 C C . ARG A 1 74 ? 9.715 2.543 -4.040 1.00 83.25 74 ARG A C 1
ATOM 616 O O . ARG A 1 74 ? 9.566 2.519 -2.817 1.00 83.25 74 ARG A O 1
ATOM 623 N N . GLU A 1 75 ? 9.338 1.570 -4.851 1.00 89.25 75 GLU A N 1
ATOM 624 C CA . GLU A 1 75 ? 8.671 0.336 -4.471 1.00 89.25 75 GLU A CA 1
ATOM 625 C C . GLU A 1 75 ? 9.167 -0.799 -5.353 1.00 89.25 75 GLU A C 1
ATOM 627 O O . GLU A 1 75 ? 9.542 -0.586 -6.509 1.00 89.25 75 GLU A O 1
ATOM 632 N N . PHE A 1 76 ? 9.122 -2.005 -4.799 1.00 94.06 76 PHE A N 1
ATOM 633 C CA . PHE A 1 76 ? 9.335 -3.234 -5.541 1.00 94.06 76 PHE A CA 1
ATOM 634 C C . PHE A 1 76 ? 8.230 -4.232 -5.201 1.00 94.06 76 PHE A C 1
ATOM 636 O O . PHE A 1 76 ? 7.730 -4.266 -4.070 1.00 94.06 76 PHE A O 1
ATOM 643 N N . ILE A 1 77 ? 7.862 -5.052 -6.181 1.00 95.06 77 ILE A N 1
ATOM 644 C CA . ILE A 1 77 ? 6.923 -6.155 -6.003 1.00 95.06 77 ILE A CA 1
ATOM 645 C C . ILE A 1 77 ? 7.454 -7.370 -6.748 1.00 95.06 77 ILE A C 1
ATOM 647 O O . ILE A 1 77 ? 7.743 -7.292 -7.940 1.00 95.06 77 ILE A O 1
ATOM 651 N N . LYS A 1 78 ? 7.567 -8.501 -6.050 1.00 94.94 78 LYS A N 1
ATOM 652 C CA . LYS A 1 78 ? 7.842 -9.793 -6.682 1.00 94.94 78 LYS A CA 1
ATOM 653 C C . LYS A 1 78 ? 6.592 -10.221 -7.447 1.00 94.94 78 LYS A C 1
ATOM 655 O O . LYS A 1 78 ? 5.550 -10.455 -6.832 1.00 94.94 78 LYS A O 1
ATOM 660 N N . LEU A 1 79 ? 6.679 -10.261 -8.773 1.00 94.88 79 LEU A N 1
ATOM 661 C CA . LEU A 1 79 ? 5.584 -10.687 -9.646 1.00 94.88 79 LEU A CA 1
ATOM 662 C C . LEU A 1 79 ? 5.428 -12.208 -9.523 1.00 94.88 79 LEU A C 1
ATOM 664 O O . LEU A 1 79 ? 4.414 -12.683 -9.015 1.00 94.88 79 LEU A O 1
ATOM 668 N N . ASN A 1 80 ? 6.520 -12.920 -9.808 1.00 92.25 80 ASN A N 1
ATOM 669 C CA . ASN A 1 80 ? 6.695 -14.360 -9.625 1.00 92.25 80 ASN A CA 1
ATOM 670 C C . ASN A 1 80 ? 8.142 -14.680 -9.227 1.00 92.25 80 ASN A C 1
ATOM 672 O O . ASN A 1 80 ? 8.945 -13.776 -8.986 1.00 92.25 80 ASN A O 1
ATOM 676 N N . ASP A 1 81 ? 8.485 -15.967 -9.174 1.00 88.19 81 ASP A N 1
ATOM 677 C CA . ASP A 1 81 ? 9.795 -16.432 -8.723 1.00 88.19 81 ASP A CA 1
ATOM 678 C C . ASP A 1 81 ? 10.979 -15.866 -9.487 1.00 88.19 81 ASP A C 1
ATOM 680 O O . ASP A 1 81 ? 12.057 -15.796 -8.910 1.00 88.19 81 ASP A O 1
ATOM 684 N N . ASN A 1 82 ? 10.807 -15.416 -10.726 1.00 91.25 82 ASN A N 1
ATOM 685 C CA . ASN A 1 82 ? 11.925 -14.936 -11.527 1.00 91.25 82 ASN A CA 1
ATOM 686 C C . ASN A 1 82 ? 11.841 -13.452 -11.864 1.00 91.25 82 ASN A C 1
ATOM 688 O O . ASN A 1 82 ? 12.728 -12.976 -12.563 1.00 91.25 82 ASN A O 1
ATOM 692 N N . ARG A 1 83 ? 10.802 -12.721 -11.432 1.00 95.06 83 ARG A N 1
ATOM 693 C CA . ARG A 1 83 ? 10.540 -11.355 -11.912 1.00 95.06 83 ARG A CA 1
ATOM 694 C C . ARG A 1 83 ? 10.106 -10.398 -10.810 1.00 95.06 83 ARG A C 1
ATOM 696 O O . ARG A 1 83 ? 9.258 -10.719 -9.977 1.00 95.06 83 ARG A O 1
ATOM 703 N N . PHE A 1 84 ? 10.615 -9.173 -10.888 1.00 95.62 84 PHE A N 1
ATOM 704 C CA . PHE A 1 84 ? 10.269 -8.067 -10.002 1.00 95.62 84 PHE A CA 1
ATOM 705 C C . PHE A 1 84 ? 9.809 -6.857 -10.809 1.00 95.62 84 PHE A C 1
ATOM 707 O O . PHE A 1 84 ? 10.397 -6.526 -11.835 1.00 95.62 84 PHE A O 1
ATOM 714 N N . VAL A 1 85 ? 8.783 -6.169 -10.315 1.00 96.19 85 VAL A N 1
ATOM 715 C CA . VAL A 1 85 ? 8.342 -4.870 -10.828 1.00 96.19 85 VAL A CA 1
ATOM 716 C C . VAL A 1 85 ? 8.875 -3.785 -9.902 1.00 96.19 85 VAL A C 1
ATOM 718 O O . VAL A 1 85 ? 8.631 -3.841 -8.696 1.00 96.19 85 VAL A O 1
ATOM 721 N N . LEU A 1 86 ? 9.589 -2.804 -10.451 1.00 94.38 86 LEU A N 1
ATOM 722 C CA . LEU A 1 86 ? 10.167 -1.675 -9.719 1.00 94.38 86 LEU A CA 1
ATOM 723 C C . LEU A 1 86 ? 9.507 -0.374 -10.172 1.00 94.38 86 LEU A C 1
ATOM 725 O O . LEU A 1 86 ? 9.549 -0.056 -11.357 1.00 94.38 86 LEU A O 1
ATOM 729 N N . SER A 1 87 ? 8.931 0.399 -9.249 1.00 91.81 87 SER A N 1
ATOM 730 C CA . SER A 1 87 ? 8.332 1.699 -9.585 1.00 91.81 87 SER A CA 1
ATOM 731 C C . SER A 1 87 ? 9.406 2.777 -9.658 1.00 91.81 87 SER A C 1
ATOM 733 O O . SER A 1 87 ? 10.207 2.905 -8.727 1.00 91.81 87 SER A O 1
ATOM 735 N N . LEU A 1 88 ? 9.345 3.628 -10.670 1.00 88.81 88 LEU A N 1
ATOM 736 C CA . LEU A 1 88 ? 10.260 4.743 -10.871 1.00 88.81 88 LEU A CA 1
ATOM 737 C C . LEU A 1 88 ? 9.632 6.056 -10.422 1.00 88.81 88 LEU A C 1
ATOM 739 O O . LEU A 1 88 ? 8.477 6.333 -10.737 1.00 88.81 88 LEU A O 1
ATOM 743 N N . SER A 1 89 ? 10.398 6.899 -9.732 1.00 84.75 89 SER A N 1
ATOM 744 C CA . SER A 1 89 ? 9.913 8.235 -9.373 1.00 84.75 89 SER A CA 1
ATOM 745 C C . SER A 1 89 ? 9.607 9.075 -10.621 1.00 84.75 89 SER A C 1
ATOM 747 O O . SER A 1 89 ? 10.368 9.072 -11.595 1.00 84.75 89 SER A O 1
ATOM 749 N N . ILE A 1 90 ? 8.508 9.829 -10.588 1.00 85.25 90 ILE A N 1
ATOM 750 C CA . ILE A 1 90 ? 8.165 10.755 -11.671 1.00 85.25 90 ILE A CA 1
ATOM 751 C C . ILE A 1 90 ? 9.024 12.022 -11.566 1.00 85.25 90 ILE A C 1
ATOM 753 O O . ILE A 1 90 ? 9.316 12.511 -10.477 1.00 85.25 90 ILE A O 1
ATOM 757 N N . ASN A 1 91 ? 9.457 12.549 -12.706 1.00 82.88 91 ASN A N 1
ATOM 758 C CA . ASN A 1 91 ? 10.070 13.861 -12.857 1.00 82.88 91 ASN A CA 1
ATOM 759 C C . ASN A 1 91 ? 9.761 14.405 -14.263 1.00 82.88 91 ASN A C 1
ATOM 761 O O . ASN A 1 91 ? 9.216 13.702 -15.113 1.00 82.88 91 ASN A O 1
ATOM 765 N N . LYS A 1 92 ? 10.153 15.653 -14.539 1.00 82.50 92 LYS A N 1
ATOM 766 C CA . LYS A 1 92 ? 9.882 16.342 -15.819 1.00 82.50 92 LYS A CA 1
ATOM 767 C C . LYS A 1 92 ? 10.485 15.675 -17.068 1.00 82.50 92 LYS A C 1
ATOM 769 O O . LYS A 1 92 ? 10.174 16.084 -18.178 1.00 82.50 92 LYS A O 1
ATOM 774 N N . LYS A 1 93 ? 11.372 14.695 -16.921 1.00 82.81 93 LYS A N 1
ATOM 775 C CA . LYS A 1 93 ? 11.988 13.930 -18.016 1.00 82.81 93 LYS A CA 1
ATOM 776 C C . LYS A 1 93 ? 11.627 12.441 -17.969 1.00 82.81 93 LYS A C 1
ATOM 778 O O . LYS A 1 93 ? 12.142 11.675 -18.783 1.00 82.81 93 LYS A O 1
ATOM 783 N N . SER A 1 94 ? 10.789 12.014 -17.022 1.00 84.88 94 SER A N 1
ATOM 784 C CA . SER A 1 94 ? 10.406 10.610 -16.891 1.00 84.88 94 SER A CA 1
ATOM 785 C C . SER A 1 94 ? 9.647 10.135 -18.126 1.00 84.88 94 SER A C 1
ATOM 787 O O . SER A 1 94 ? 8.763 10.820 -18.628 1.00 84.88 94 SER A O 1
ATOM 789 N N . LYS A 1 95 ? 9.985 8.932 -18.593 1.00 88.12 95 LYS A N 1
ATOM 790 C CA . LYS A 1 95 ? 9.266 8.227 -19.670 1.00 88.12 95 LYS A CA 1
ATOM 791 C C . LYS A 1 95 ? 8.530 6.993 -19.157 1.00 88.12 95 LYS A C 1
ATOM 793 O O . LYS A 1 95 ? 7.488 6.628 -19.693 1.00 88.12 95 LYS A O 1
ATOM 798 N N . TYR A 1 96 ? 9.063 6.376 -18.106 1.00 90.62 96 TYR A N 1
ATOM 799 C CA . TYR A 1 96 ? 8.596 5.104 -17.574 1.00 90.62 96 TYR A CA 1
ATOM 800 C C . TYR A 1 96 ? 8.254 5.228 -16.096 1.00 90.62 96 TYR A C 1
ATOM 802 O O . TYR A 1 96 ? 9.016 5.835 -15.342 1.00 90.62 96 TYR A O 1
ATOM 810 N N . SER A 1 97 ? 7.123 4.657 -15.697 1.00 91.62 97 SER A N 1
ATOM 811 C CA . SER A 1 97 ? 6.648 4.606 -14.316 1.00 91.62 97 SER A CA 1
ATOM 812 C C . SER A 1 97 ? 7.064 3.334 -13.593 1.00 91.62 97 SER A C 1
ATOM 814 O O . SER A 1 97 ? 7.138 3.330 -12.365 1.00 91.62 97 SER A O 1
ATOM 816 N N . ALA A 1 98 ? 7.386 2.275 -14.334 1.00 93.50 98 ALA A N 1
ATOM 817 C CA . ALA A 1 98 ? 7.942 1.056 -13.778 1.00 93.50 98 ALA A CA 1
ATOM 818 C C . ALA A 1 98 ? 8.836 0.318 -14.778 1.00 93.50 98 ALA A C 1
ATOM 820 O O . ALA A 1 98 ? 8.715 0.487 -15.994 1.00 93.50 98 ALA A O 1
ATOM 821 N N . ILE A 1 99 ? 9.705 -0.535 -14.246 1.00 94.00 99 ILE A N 1
ATOM 822 C CA . ILE A 1 99 ? 10.461 -1.531 -15.009 1.00 94.00 99 ILE A CA 1
ATOM 823 C C . ILE A 1 99 ? 10.181 -2.920 -14.456 1.00 94.00 99 ILE A C 1
ATOM 825 O O . ILE A 1 99 ? 9.959 -3.081 -13.255 1.00 94.00 99 ILE A O 1
ATOM 829 N N . VAL A 1 100 ? 10.208 -3.920 -15.330 1.00 95.81 100 VAL A N 1
ATOM 830 C CA . VAL A 1 100 ? 10.199 -5.327 -14.932 1.00 95.81 100 VAL A CA 1
ATOM 831 C C . VAL A 1 100 ? 11.595 -5.875 -15.144 1.00 95.81 100 VAL A C 1
ATOM 833 O O . VAL A 1 100 ? 12.103 -5.814 -16.263 1.00 95.81 100 VAL A O 1
ATOM 836 N N . ILE A 1 101 ? 12.197 -6.399 -14.084 1.00 95.50 101 ILE A N 1
ATOM 837 C CA . ILE A 1 101 ? 13.505 -7.052 -14.128 1.00 95.50 101 ILE A CA 1
ATOM 838 C C . ILE A 1 101 ? 13.364 -8.531 -13.799 1.00 95.50 101 ILE A C 1
ATOM 840 O O . ILE A 1 101 ? 12.436 -8.917 -13.082 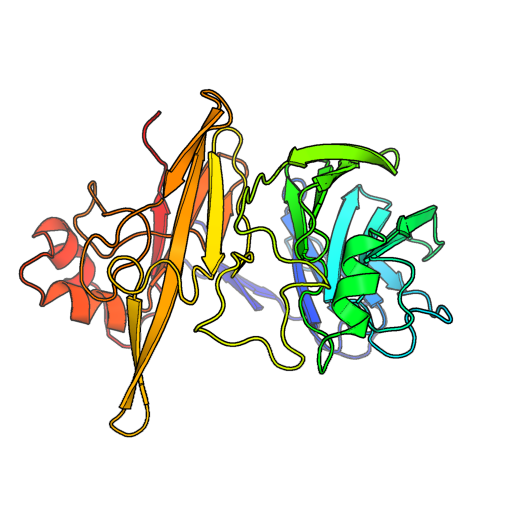1.00 95.50 101 ILE A O 1
ATOM 844 N N . ASP A 1 102 ? 14.275 -9.353 -14.304 1.00 95.19 102 ASP A N 1
ATOM 845 C CA . ASP A 1 102 ? 14.416 -10.723 -13.826 1.00 95.19 102 ASP A CA 1
ATOM 846 C C . ASP A 1 102 ? 15.408 -10.844 -12.654 1.00 95.19 102 ASP A C 1
ATOM 848 O O . ASP A 1 102 ? 15.998 -9.860 -12.202 1.00 95.19 102 ASP A O 1
ATOM 852 N N . SER A 1 103 ? 15.596 -12.061 -12.140 1.00 92.50 103 SER A N 1
ATOM 853 C CA . SER A 1 103 ? 16.549 -12.346 -11.060 1.00 92.50 103 SER A CA 1
ATOM 854 C C . SER A 1 103 ? 18.024 -12.161 -11.442 1.00 92.50 103 SER A C 1
ATOM 856 O O . SER A 1 103 ? 18.875 -12.150 -10.554 1.00 92.50 103 SER A O 1
ATOM 858 N N . LEU A 1 104 ? 18.339 -12.040 -12.735 1.00 93.81 104 LEU A N 1
ATOM 859 C CA . LEU A 1 104 ? 19.674 -11.717 -13.244 1.00 93.81 104 LEU A CA 1
ATOM 860 C C . LEU A 1 104 ? 19.860 -10.206 -13.446 1.00 93.81 104 LEU A C 1
ATOM 862 O O . LEU A 1 104 ? 20.961 -9.767 -13.765 1.00 93.81 104 LEU A O 1
ATOM 866 N N . SER A 1 105 ? 18.845 -9.400 -13.115 1.00 92.88 105 SER A N 1
ATOM 867 C CA . SER A 1 105 ? 18.805 -7.938 -13.276 1.00 92.88 105 SER A CA 1
ATOM 868 C C . SER A 1 105 ? 18.581 -7.474 -14.720 1.00 92.88 105 SER A C 1
ATOM 870 O O . SER A 1 105 ? 18.710 -6.282 -15.003 1.00 92.88 105 SER A O 1
ATOM 872 N N . ASP A 1 106 ? 18.189 -8.375 -15.625 1.00 93.75 106 ASP A N 1
ATOM 873 C CA . ASP A 1 106 ? 17.856 -8.012 -17.000 1.00 93.75 106 ASP A CA 1
ATOM 874 C C . ASP A 1 106 ? 16.490 -7.335 -17.061 1.00 93.75 106 ASP A C 1
ATOM 876 O O . ASP A 1 106 ? 15.498 -7.846 -16.531 1.00 93.75 106 ASP A O 1
ATOM 880 N N . ILE A 1 107 ? 16.399 -6.235 -17.805 1.00 94.19 107 ILE A N 1
ATOM 881 C CA . ILE A 1 107 ? 15.134 -5.538 -18.041 1.00 94.19 107 ILE A CA 1
ATOM 882 C C . ILE A 1 107 ? 14.307 -6.318 -19.063 1.00 94.19 107 ILE A C 1
ATOM 884 O O . ILE A 1 107 ? 14.706 -6.483 -20.213 1.00 94.19 107 ILE A O 1
ATOM 888 N N . LYS A 1 108 ? 13.124 -6.773 -18.649 1.00 95.69 108 LYS A N 1
ATOM 889 C CA . LYS A 1 108 ? 12.180 -7.527 -19.487 1.00 95.69 108 LYS A CA 1
ATOM 890 C C . LYS A 1 108 ? 11.023 -6.685 -20.007 1.00 95.69 108 LYS A C 1
ATOM 892 O O . LYS A 1 108 ? 10.445 -7.032 -21.030 1.00 95.69 108 LYS A O 1
ATOM 897 N N . ALA A 1 109 ? 10.676 -5.595 -19.324 1.00 94.94 109 ALA A N 1
ATOM 898 C CA . ALA A 1 109 ? 9.659 -4.663 -19.798 1.00 94.94 109 ALA A CA 1
ATOM 899 C C . ALA A 1 109 ? 9.806 -3.271 -19.182 1.00 94.94 109 ALA A C 1
ATOM 901 O O . ALA A 1 109 ? 10.370 -3.101 -18.099 1.00 94.94 109 ALA A O 1
ATOM 902 N N . LEU A 1 110 ? 9.228 -2.287 -19.870 1.00 93.56 110 LEU A N 1
ATOM 903 C CA . LEU A 1 110 ? 9.150 -0.892 -19.452 1.00 93.56 110 LEU A CA 1
ATOM 904 C C . LEU A 1 110 ? 7.683 -0.452 -19.482 1.00 93.56 110 LEU A C 1
ATOM 906 O O . LEU A 1 110 ? 7.028 -0.543 -20.520 1.00 93.56 110 LEU A O 1
ATOM 910 N N . VAL A 1 111 ? 7.170 0.051 -18.361 1.00 93.25 111 VAL A N 1
ATOM 911 C CA . VAL A 1 111 ? 5.809 0.596 -18.262 1.00 93.25 111 VAL A CA 1
ATOM 912 C C . VAL A 1 111 ? 5.891 2.102 -18.442 1.00 93.25 111 VAL A C 1
ATOM 914 O O . VAL A 1 111 ? 6.567 2.777 -17.669 1.00 93.25 111 VAL A O 1
ATOM 917 N N . LYS A 1 112 ? 5.241 2.639 -19.476 1.00 92.50 112 LYS A N 1
ATOM 918 C CA . LYS A 1 112 ? 5.256 4.078 -19.772 1.00 92.50 112 LYS A CA 1
ATOM 919 C C . LYS A 1 112 ? 4.378 4.861 -18.796 1.00 92.50 112 LYS A C 1
ATOM 921 O O . LYS A 1 112 ? 3.341 4.370 -18.358 1.00 92.50 112 LYS A O 1
ATOM 926 N N . TYR A 1 113 ? 4.772 6.101 -18.510 1.00 91.38 113 TYR A N 1
ATOM 927 C CA . TYR A 1 113 ? 3.830 7.066 -17.945 1.00 91.38 113 TYR A CA 1
ATOM 928 C C . TYR A 1 113 ? 2.774 7.448 -18.992 1.00 91.38 113 TYR A C 1
ATOM 930 O O . TYR A 1 113 ? 3.125 7.602 -20.165 1.00 91.38 113 TYR A O 1
ATOM 938 N N . PRO A 1 114 ? 1.519 7.679 -18.579 1.00 91.88 114 PRO A N 1
ATOM 939 C CA . PRO A 1 114 ? 0.538 8.353 -19.417 1.00 91.88 114 PRO A CA 1
ATOM 940 C C . PRO A 1 114 ? 1.004 9.774 -19.756 1.00 91.88 114 PRO A C 1
ATOM 942 O O . PRO A 1 114 ? 1.564 10.478 -18.909 1.00 91.88 114 PRO A O 1
ATOM 945 N N . GLU A 1 115 ? 0.750 10.226 -20.984 1.00 91.00 115 GLU A N 1
ATOM 946 C CA . GLU A 1 115 ? 1.156 11.564 -21.441 1.00 91.00 115 GLU A CA 1
ATOM 947 C C . GLU A 1 115 ? 0.511 12.684 -20.613 1.00 91.00 115 GLU A C 1
ATOM 949 O O . GLU A 1 115 ? 1.152 13.703 -20.342 1.00 91.00 115 GLU A O 1
ATOM 954 N N . SER A 1 116 ? -0.723 12.472 -20.140 1.00 90.69 116 SER A N 1
ATOM 955 C CA . SER A 1 116 ? -1.429 13.394 -19.244 1.00 90.69 116 SER A CA 1
ATOM 956 C C . SER A 1 116 ? -0.679 13.627 -17.932 1.00 90.69 116 SER A C 1
ATOM 958 O O . SER A 1 116 ? -0.586 14.767 -17.476 1.00 90.69 116 SER A O 1
ATOM 960 N N . GLU A 1 117 ? -0.089 12.577 -17.356 1.00 90.62 117 GLU A N 1
ATOM 961 C CA . GLU A 1 117 ? 0.666 12.666 -16.103 1.00 90.62 117 GLU A CA 1
ATOM 962 C C . GLU A 1 117 ? 2.003 13.380 -16.300 1.00 90.62 117 GLU A C 1
ATOM 964 O O . GLU A 1 117 ? 2.422 14.178 -15.459 1.00 90.62 117 GLU A O 1
ATOM 969 N N . ILE A 1 118 ? 2.653 13.174 -17.449 1.00 90.44 118 ILE A N 1
ATOM 970 C CA . ILE A 1 118 ? 3.850 13.939 -17.806 1.00 90.44 118 ILE A CA 1
ATOM 971 C C . ILE A 1 118 ? 3.505 15.420 -17.984 1.00 90.44 118 ILE A C 1
ATOM 973 O O . ILE A 1 118 ? 4.206 16.275 -17.438 1.00 90.44 118 ILE A O 1
ATOM 977 N N . ALA A 1 119 ? 2.414 15.740 -18.685 1.00 90.94 119 ALA A N 1
ATOM 978 C CA . ALA A 1 119 ? 1.955 17.116 -18.865 1.00 90.94 119 ALA A CA 1
ATOM 979 C C . ALA A 1 119 ? 1.630 17.801 -17.524 1.00 90.94 119 ALA A C 1
ATOM 981 O O . ALA A 1 119 ? 2.025 18.949 -17.307 1.00 90.94 119 ALA A O 1
ATOM 982 N N . LEU A 1 120 ? 0.980 17.085 -16.600 1.00 90.81 120 LEU A N 1
ATOM 983 C CA . LEU A 1 120 ? 0.753 17.525 -15.220 1.00 90.81 120 LEU A CA 1
ATOM 984 C C . LEU A 1 120 ? 2.072 17.823 -14.494 1.00 90.81 120 LEU A C 1
ATOM 986 O O . LEU A 1 120 ? 2.255 18.915 -13.949 1.00 90.81 120 LEU A O 1
ATOM 990 N N . GLN A 1 121 ? 3.028 16.893 -14.542 1.00 89.44 121 GLN A N 1
ATOM 991 C CA . GLN A 1 121 ? 4.325 17.035 -13.880 1.00 89.44 121 GLN A CA 1
ATOM 992 C C . GLN A 1 121 ? 5.151 18.225 -14.414 1.00 89.44 121 GLN A C 1
ATOM 994 O O . GLN A 1 121 ? 5.957 18.801 -13.675 1.00 89.44 121 GLN A O 1
ATOM 999 N N . GLN A 1 122 ? 4.950 18.653 -15.667 1.00 90.19 122 GLN A N 1
ATOM 1000 C CA . GLN A 1 122 ? 5.601 19.865 -16.188 1.00 90.19 122 GLN A CA 1
ATOM 1001 C C . GLN A 1 122 ? 5.128 21.144 -15.491 1.00 90.19 122 GLN A C 1
ATOM 1003 O O . GLN A 1 122 ? 5.922 22.080 -15.330 1.00 90.19 122 GLN A O 1
ATOM 1008 N N . LYS A 1 123 ? 3.854 21.184 -15.080 1.00 91.25 123 LYS A N 1
ATOM 1009 C CA . LYS A 1 123 ? 3.188 22.369 -14.524 1.00 91.25 123 LYS A CA 1
ATOM 1010 C C . LYS A 1 123 ? 3.430 22.566 -13.035 1.00 91.25 123 LYS A C 1
ATOM 1012 O O . LYS A 1 123 ? 3.308 23.692 -12.566 1.00 91.25 123 LYS A O 1
ATOM 1017 N N . ILE A 1 124 ? 3.779 21.514 -12.304 1.00 89.31 124 ILE A N 1
ATOM 1018 C CA . ILE A 1 124 ? 3.909 21.556 -10.845 1.00 89.31 124 ILE A CA 1
ATOM 1019 C C . ILE A 1 124 ? 5.349 21.737 -10.371 1.00 89.31 124 ILE A C 1
ATOM 1021 O O . ILE A 1 124 ? 6.326 21.404 -11.053 1.00 89.31 124 ILE A O 1
ATOM 1025 N N . TRP A 1 125 ? 5.472 22.272 -9.160 1.00 83.62 125 TRP A N 1
ATOM 1026 C CA . TRP A 1 125 ? 6.724 22.342 -8.428 1.00 83.62 125 TRP A CA 1
ATOM 1027 C C . TRP A 1 125 ? 7.030 21.023 -7.714 1.00 83.62 125 TRP A C 1
ATOM 1029 O O . TRP A 1 125 ? 6.198 20.492 -6.980 1.00 83.62 125 TRP A O 1
ATOM 1039 N N . GLY A 1 126 ? 8.263 20.539 -7.876 1.00 80.69 126 GLY A N 1
ATOM 1040 C CA . GLY A 1 126 ? 8.717 19.282 -7.283 1.00 80.69 126 GLY A CA 1
ATOM 1041 C C . GLY A 1 126 ? 8.142 18.045 -7.977 1.00 80.69 126 GLY A C 1
ATOM 1042 O O . GLY A 1 126 ? 7.386 18.147 -8.936 1.00 80.69 126 GLY A O 1
ATOM 1043 N N . ASN A 1 127 ? 8.528 16.867 -7.492 1.00 74.69 127 ASN A N 1
ATOM 1044 C CA . ASN A 1 127 ? 8.044 15.582 -7.995 1.00 74.69 127 ASN A CA 1
ATOM 1045 C C . ASN A 1 127 ? 6.869 15.128 -7.122 1.00 74.69 127 ASN A C 1
ATOM 1047 O O . ASN A 1 127 ? 7.077 14.522 -6.066 1.00 74.69 127 ASN A O 1
ATOM 1051 N N . MET A 1 128 ? 5.647 15.461 -7.528 1.00 72.31 128 MET A N 1
ATOM 1052 C CA . MET A 1 128 ? 4.440 15.004 -6.837 1.00 72.31 128 MET A CA 1
ATOM 1053 C C . MET A 1 128 ? 3.869 13.777 -7.548 1.00 72.31 128 MET A C 1
ATOM 1055 O O . MET A 1 128 ? 4.176 13.537 -8.707 1.00 72.31 128 MET A O 1
ATOM 1059 N N . PHE A 1 129 ? 3.038 13.004 -6.846 1.00 77.50 129 PHE A N 1
ATOM 1060 C CA . PHE A 1 129 ? 2.254 11.920 -7.451 1.00 77.50 129 PHE A CA 1
ATOM 1061 C C . PHE A 1 129 ? 3.089 10.806 -8.100 1.00 77.50 129 PHE A C 1
ATOM 1063 O O . PHE A 1 129 ? 2.906 10.407 -9.244 1.00 77.50 129 PHE A O 1
ATOM 1070 N N . ASN A 1 130 ? 4.028 10.257 -7.337 1.00 86.38 130 ASN A N 1
ATOM 1071 C CA . ASN A 1 130 ? 4.760 9.085 -7.800 1.00 86.38 130 ASN A CA 1
ATOM 1072 C C . ASN A 1 130 ? 3.812 7.893 -8.017 1.00 86.38 130 ASN A C 1
ATOM 1074 O O . ASN A 1 130 ? 2.794 7.789 -7.321 1.00 86.38 130 ASN A O 1
ATOM 1078 N N . PRO A 1 131 ? 4.146 6.982 -8.945 1.00 89.69 131 PRO A N 1
ATOM 1079 C CA . PRO A 1 131 ? 3.359 5.794 -9.187 1.00 89.69 131 PRO A CA 1
ATOM 1080 C C . PRO A 1 131 ? 3.299 4.978 -7.909 1.00 89.69 131 PRO A C 1
ATOM 1082 O O . PRO A 1 131 ? 4.280 4.836 -7.173 1.00 89.69 131 PRO A O 1
ATOM 1085 N N . TYR A 1 132 ? 2.114 4.457 -7.653 1.00 91.38 132 TYR A N 1
ATOM 1086 C CA . TYR A 1 132 ? 1.874 3.544 -6.558 1.00 91.38 132 TYR A CA 1
ATOM 1087 C C . TYR A 1 132 ? 1.654 2.158 -7.129 1.00 91.38 132 TYR A C 1
ATOM 1089 O O . TYR A 1 132 ? 0.955 2.006 -8.132 1.00 91.38 132 TYR A O 1
ATOM 1097 N N . MET A 1 133 ? 2.238 1.161 -6.477 1.00 93.62 133 MET A N 1
ATOM 1098 C CA . MET A 1 133 ? 2.073 -0.226 -6.866 1.00 93.62 133 MET A CA 1
ATOM 1099 C C . MET A 1 133 ? 1.687 -1.071 -5.664 1.00 93.62 133 MET A C 1
ATOM 1101 O O . MET A 1 133 ? 2.168 -0.839 -4.554 1.00 93.62 133 MET A O 1
ATOM 1105 N N . TYR A 1 134 ? 0.868 -2.085 -5.913 1.00 93.38 134 TYR A N 1
ATOM 1106 C CA . TYR A 1 134 ? 0.543 -3.122 -4.940 1.00 93.38 134 TYR A CA 1
ATOM 1107 C C . TYR A 1 134 ? 0.300 -4.454 -5.652 1.00 93.38 134 TYR A C 1
ATOM 1109 O O . TYR A 1 134 ? 0.046 -4.494 -6.858 1.00 93.38 134 TYR A O 1
ATOM 1117 N N . LYS A 1 135 ? 0.449 -5.558 -4.917 1.00 92.88 135 LYS A N 1
ATOM 1118 C CA . LYS A 1 135 ? 0.185 -6.902 -5.436 1.00 92.88 135 LYS A CA 1
ATOM 1119 C C . LYS A 1 135 ? -1.245 -7.278 -5.086 1.00 92.88 135 LYS A C 1
ATOM 1121 O O . LYS A 1 135 ? -1.656 -7.101 -3.945 1.00 92.88 135 LYS A O 1
ATOM 1126 N N . PHE A 1 136 ? -1.969 -7.838 -6.043 1.00 93.12 136 PHE A N 1
ATOM 1127 C CA . PHE A 1 136 ? -3.223 -8.526 -5.780 1.00 93.12 136 PHE A CA 1
ATOM 1128 C C . PHE A 1 136 ? -3.194 -9.870 -6.497 1.00 93.12 136 PHE A C 1
ATOM 1130 O O . PHE A 1 136 ? -3.094 -9.929 -7.725 1.00 93.12 136 PHE A O 1
ATOM 1137 N N . ARG A 1 137 ? -3.242 -10.962 -5.724 1.00 90.06 137 ARG A N 1
ATOM 1138 C CA . ARG A 1 137 ? -3.038 -12.325 -6.239 1.00 90.06 137 ARG A CA 1
ATOM 1139 C C . ARG A 1 137 ? -1.723 -12.401 -7.036 1.00 90.06 137 ARG A C 1
ATOM 1141 O O . ARG A 1 137 ? -0.686 -11.972 -6.534 1.00 90.06 137 ARG A O 1
ATOM 1148 N N . ASN A 1 138 ? -1.761 -12.898 -8.269 1.00 91.06 138 ASN A N 1
ATOM 1149 C CA . ASN A 1 138 ? -0.589 -13.054 -9.138 1.00 91.06 138 ASN A CA 1
ATOM 1150 C C . ASN A 1 138 ? -0.398 -11.856 -10.084 1.00 91.06 138 ASN A C 1
ATOM 1152 O O . ASN A 1 138 ? 0.213 -11.976 -11.141 1.00 91.06 138 ASN A O 1
ATOM 1156 N N . GLN A 1 139 ? -0.977 -10.703 -9.744 1.00 95.00 139 GLN A N 1
ATOM 1157 C CA . GLN A 1 139 ? -0.918 -9.507 -10.574 1.00 95.00 139 GLN A CA 1
ATOM 1158 C C . GLN A 1 139 ? -0.344 -8.330 -9.794 1.00 95.00 139 GLN A C 1
ATOM 1160 O O . GLN A 1 139 ? -0.579 -8.167 -8.593 1.00 95.00 139 GLN A O 1
ATOM 1165 N N . VAL A 1 140 ? 0.400 -7.485 -10.500 1.00 96.31 140 VAL A N 1
ATOM 1166 C CA . VAL A 1 140 ? 0.877 -6.205 -9.980 1.00 96.31 140 VAL A CA 1
ATOM 1167 C C . VAL A 1 140 ? -0.005 -5.096 -10.520 1.00 96.31 140 VAL A C 1
ATOM 1169 O O . VAL A 1 140 ? -0.111 -4.915 -11.730 1.00 96.31 140 VAL A O 1
ATOM 1172 N N . ARG A 1 141 ? -0.624 -4.345 -9.613 1.00 96.19 141 ARG A N 1
ATOM 1173 C CA . ARG A 1 141 ? -1.396 -3.146 -9.927 1.00 96.19 141 ARG A CA 1
ATOM 1174 C C . ARG A 1 141 ? -0.460 -1.944 -9.943 1.00 96.19 141 ARG A C 1
ATOM 1176 O O . ARG A 1 141 ? 0.342 -1.789 -9.022 1.00 96.19 141 ARG A O 1
ATOM 1183 N N . ILE A 1 142 ? -0.577 -1.088 -10.951 1.00 95.31 142 ILE A N 1
ATOM 1184 C CA . ILE A 1 142 ? 0.192 0.149 -11.101 1.00 95.31 142 ILE A CA 1
ATOM 1185 C C . ILE A 1 142 ? -0.792 1.296 -11.305 1.00 95.31 142 ILE A C 1
ATOM 1187 O O . ILE A 1 142 ? -1.562 1.312 -12.261 1.00 95.31 142 ILE A O 1
ATOM 1191 N N . ILE A 1 143 ? -0.746 2.267 -10.399 1.00 93.56 143 ILE A N 1
ATOM 1192 C CA . ILE A 1 143 ? -1.536 3.495 -10.470 1.00 93.56 143 ILE A CA 1
ATOM 1193 C C . ILE A 1 143 ? -0.566 4.643 -10.712 1.00 93.56 143 ILE A C 1
ATOM 1195 O O . ILE A 1 143 ? 0.204 5.013 -9.817 1.00 93.56 143 ILE A O 1
ATOM 1199 N N . ASN A 1 144 ? -0.594 5.192 -11.922 1.00 90.81 144 ASN A N 1
ATOM 1200 C CA . ASN A 1 144 ? 0.291 6.271 -12.334 1.00 90.81 144 ASN A CA 1
ATOM 1201 C C . ASN A 1 144 ? -0.268 7.615 -11.871 1.00 90.81 144 ASN A C 1
ATOM 1203 O O . ASN A 1 144 ? -1.106 8.190 -12.550 1.00 90.81 144 ASN A O 1
ATOM 1207 N N . SER A 1 145 ? 0.230 8.149 -10.752 1.00 83.56 145 SER A N 1
ATOM 1208 C CA . SER A 1 145 ? -0.145 9.494 -10.296 1.00 83.56 145 SER A CA 1
ATOM 1209 C C . SER A 1 145 ? -1.673 9.629 -10.114 1.00 83.56 145 SER A C 1
ATOM 1211 O O . SER A 1 145 ? -2.225 8.940 -9.253 1.00 83.56 145 SER A O 1
ATOM 1213 N N . ASN A 1 146 ? -2.337 10.480 -10.902 1.00 85.25 146 ASN A N 1
ATOM 1214 C CA . ASN A 1 146 ? -3.783 10.706 -10.931 1.00 85.25 146 ASN A CA 1
ATOM 1215 C C . ASN A 1 146 ? -4.434 10.195 -12.216 1.00 85.25 146 ASN A C 1
ATOM 1217 O O . ASN A 1 146 ? -5.555 10.592 -12.544 1.00 85.25 146 ASN A O 1
ATOM 1221 N N . ASP A 1 147 ? -3.743 9.304 -12.923 1.00 90.25 147 ASP A N 1
ATOM 1222 C CA . ASP A 1 147 ? -4.317 8.631 -14.068 1.00 90.25 147 ASP A CA 1
ATOM 1223 C C . ASP A 1 147 ? -5.565 7.848 -13.653 1.00 90.25 147 ASP A C 1
ATOM 1225 O O . ASP A 1 147 ? -5.677 7.315 -12.542 1.00 90.25 147 ASP A O 1
ATOM 1229 N N . GLU A 1 148 ? -6.519 7.803 -14.570 1.00 91.94 148 GLU A N 1
ATOM 1230 C CA . GLU A 1 148 ? -7.791 7.129 -14.349 1.00 91.94 148 GLU A CA 1
ATOM 1231 C C . GLU A 1 148 ? -7.619 5.616 -14.455 1.00 91.94 148 GLU A C 1
ATOM 1233 O O . GLU A 1 148 ? -8.332 4.873 -13.791 1.00 91.94 148 GLU A O 1
ATOM 1238 N N . TYR A 1 149 ? -6.647 5.150 -15.239 1.00 94.50 149 TYR A N 1
ATOM 1239 C CA . TYR A 1 149 ? -6.450 3.737 -15.521 1.00 94.50 149 TYR A CA 1
ATOM 1240 C C . TYR A 1 149 ? -5.493 3.091 -14.518 1.00 94.50 149 TYR A C 1
ATOM 1242 O O . TYR A 1 149 ? -4.321 3.453 -14.389 1.00 94.50 149 TYR A O 1
ATOM 1250 N N . VAL A 1 150 ? -5.986 2.066 -13.825 1.00 94.88 150 VAL A N 1
ATOM 1251 C CA . VAL A 1 150 ? -5.150 1.187 -13.008 1.00 94.88 150 VAL A CA 1
ATOM 1252 C C . VAL A 1 150 ? -4.640 0.059 -13.890 1.00 94.88 150 VAL A C 1
ATOM 1254 O O . VAL A 1 150 ? -5.399 -0.833 -14.263 1.00 94.88 150 VAL A O 1
ATOM 1257 N N . ILE A 1 151 ? -3.348 0.076 -14.203 1.00 96.25 151 ILE A N 1
ATOM 1258 C CA . ILE A 1 151 ? -2.716 -0.959 -15.022 1.00 96.25 151 ILE A CA 1
ATOM 1259 C C . ILE A 1 151 ? -2.526 -2.216 -14.173 1.00 96.25 151 ILE A C 1
ATOM 1261 O O . ILE A 1 151 ? -2.103 -2.143 -13.020 1.00 96.25 151 ILE A O 1
ATOM 1265 N N . SER A 1 152 ? -2.799 -3.377 -14.753 1.00 97.00 152 SER A N 1
ATOM 1266 C CA . SER A 1 152 ? -2.475 -4.685 -14.204 1.00 97.00 152 SER A CA 1
ATOM 1267 C C . SER A 1 152 ? -1.392 -5.352 -15.036 1.00 97.00 152 SER A C 1
ATOM 1269 O O . SER A 1 152 ? -1.526 -5.430 -16.251 1.00 97.00 152 SER A O 1
ATOM 1271 N N . LEU A 1 153 ? -0.346 -5.871 -14.399 1.00 97.25 153 LEU A N 1
ATOM 1272 C CA . LEU A 1 153 ? 0.633 -6.754 -15.030 1.00 97.25 153 LEU A CA 1
ATOM 1273 C C . LEU A 1 153 ? 0.468 -8.167 -14.480 1.00 97.25 153 LEU A C 1
ATOM 1275 O O . LEU A 1 153 ? 0.577 -8.374 -13.270 1.00 97.25 153 LEU A O 1
ATOM 1279 N N . ASN A 1 154 ? 0.230 -9.131 -15.367 1.00 95.19 154 ASN A N 1
ATOM 1280 C CA . ASN A 1 154 ? 0.234 -10.554 -15.026 1.00 95.19 154 ASN A CA 1
ATOM 1281 C C . ASN A 1 154 ? 1.651 -11.157 -15.099 1.00 95.19 154 ASN A C 1
ATOM 1283 O O . ASN A 1 154 ? 2.607 -10.478 -15.474 1.00 95.19 154 ASN A O 1
ATOM 1287 N N . ASP A 1 155 ? 1.784 -12.447 -14.783 1.00 92.62 155 ASP A N 1
ATOM 1288 C CA . ASP A 1 155 ? 3.068 -13.167 -14.785 1.00 92.62 155 ASP A CA 1
ATOM 1289 C C . ASP A 1 155 ? 3.797 -13.174 -16.138 1.00 92.62 155 ASP A C 1
ATOM 1291 O O . ASP A 1 155 ? 5.033 -13.211 -16.194 1.00 92.62 155 ASP A O 1
ATOM 1295 N N . GLU A 1 156 ? 3.040 -13.075 -17.230 1.00 93.62 156 GLU A N 1
ATOM 1296 C CA . GLU A 1 156 ? 3.543 -12.983 -18.602 1.00 93.62 156 GLU A CA 1
ATOM 1297 C C . GLU A 1 156 ? 3.953 -11.553 -18.996 1.00 93.62 156 GLU A C 1
ATOM 1299 O O . GLU A 1 156 ? 4.451 -11.348 -20.099 1.00 93.62 156 GLU A O 1
ATOM 1304 N N . ILE A 1 157 ? 3.797 -10.575 -18.095 1.00 94.12 157 ILE A N 1
ATOM 1305 C CA . ILE A 1 157 ? 4.045 -9.142 -18.319 1.00 94.12 157 ILE A CA 1
ATOM 1306 C C . ILE A 1 157 ? 3.098 -8.548 -19.378 1.00 94.12 157 ILE A C 1
ATOM 1308 O O . ILE A 1 157 ? 3.410 -7.561 -20.042 1.00 94.12 157 ILE A O 1
ATOM 1312 N N . LYS A 1 158 ? 1.906 -9.128 -19.541 1.00 93.88 158 LYS A N 1
ATOM 1313 C CA . LYS A 1 158 ? 0.866 -8.551 -20.397 1.00 93.88 158 LYS A CA 1
ATOM 1314 C C . LYS A 1 158 ? 0.111 -7.478 -19.605 1.00 93.88 158 LYS A C 1
ATOM 1316 O O . LYS A 1 158 ? -0.450 -7.815 -18.557 1.00 93.88 158 LYS A O 1
ATOM 1321 N N . PRO A 1 159 ? 0.121 -6.208 -20.055 1.00 93.88 159 PRO A N 1
ATOM 1322 C CA . PRO A 1 159 ? -0.649 -5.156 -19.416 1.00 93.88 159 PRO A CA 1
ATOM 1323 C C . PRO A 1 159 ? -2.138 -5.301 -19.728 1.00 93.88 159 PRO A C 1
ATOM 1325 O O . PRO A 1 159 ? -2.517 -5.596 -20.858 1.00 93.88 159 PRO A O 1
ATOM 1328 N N . ASP A 1 160 ? -2.961 -5.037 -18.724 1.00 95.81 160 ASP A N 1
ATOM 1329 C CA . ASP A 1 160 ? -4.415 -4.923 -18.824 1.00 95.81 160 ASP A CA 1
ATOM 1330 C C . ASP A 1 160 ? -4.905 -3.766 -17.935 1.00 95.81 160 ASP A C 1
ATOM 1332 O O . ASP A 1 160 ? -4.130 -3.200 -17.161 1.00 95.81 160 ASP A O 1
ATOM 1336 N N . THR A 1 161 ? -6.179 -3.399 -18.022 1.00 95.62 161 THR A N 1
ATOM 1337 C CA . THR A 1 161 ? -6.807 -2.415 -17.132 1.00 95.62 161 THR A CA 1
ATOM 1338 C C . THR A 1 161 ? -7.569 -3.137 -16.028 1.00 95.62 161 THR A C 1
ATOM 1340 O O . THR A 1 161 ? -8.545 -3.829 -16.288 1.00 95.62 161 THR A O 1
ATOM 1343 N N . ALA A 1 162 ? -7.145 -2.957 -14.777 1.00 95.00 162 ALA A N 1
ATOM 1344 C CA . ALA A 1 162 ? -7.839 -3.521 -13.622 1.00 95.00 162 ALA A CA 1
ATOM 1345 C C . ALA A 1 162 ? -9.133 -2.757 -13.322 1.00 95.00 162 ALA A C 1
ATOM 1347 O O . ALA A 1 162 ? -10.196 -3.354 -13.185 1.00 95.00 162 ALA A O 1
ATOM 1348 N N . PHE A 1 163 ? -9.025 -1.431 -13.209 1.00 92.50 163 PHE A N 1
ATOM 1349 C CA . PHE A 1 163 ? -10.119 -0.533 -12.844 1.00 92.50 163 PHE A CA 1
ATOM 1350 C C . PHE A 1 163 ? -9.905 0.837 -13.487 1.00 92.50 163 PHE A C 1
ATOM 1352 O O . PHE A 1 163 ? -8.773 1.200 -13.819 1.00 92.50 163 PHE A O 1
ATOM 1359 N N . VAL A 1 164 ? -10.990 1.602 -13.607 1.00 93.38 164 VAL A N 1
ATOM 1360 C CA . VAL A 1 164 ? -10.961 2.993 -14.065 1.00 93.38 164 VAL A CA 1
ATOM 1361 C C . VAL A 1 164 ? -11.565 3.891 -12.988 1.00 93.38 164 VAL A C 1
ATOM 1363 O O . VAL A 1 164 ? -12.707 3.690 -12.577 1.00 93.38 164 VAL A O 1
ATOM 1366 N N . PHE A 1 165 ? -10.813 4.890 -12.535 1.00 91.06 165 PHE A N 1
ATOM 1367 C CA . PHE A 1 165 ? -11.321 5.957 -11.681 1.00 91.06 165 PHE A CA 1
ATOM 1368 C C . PHE A 1 165 ? -11.951 7.042 -12.540 1.00 91.06 165 PHE A C 1
ATOM 1370 O O . PHE A 1 165 ? -11.253 7.741 -13.261 1.00 91.06 165 PHE A O 1
ATOM 1377 N N . ASN A 1 166 ? -13.266 7.217 -12.440 1.00 92.19 166 ASN A N 1
ATOM 1378 C CA . ASN A 1 166 ? -13.944 8.335 -13.084 1.00 92.19 166 ASN A CA 1
ATOM 1379 C C . ASN A 1 166 ? -14.077 9.498 -12.093 1.00 92.19 166 ASN A C 1
ATOM 1381 O O . ASN A 1 166 ? -14.968 9.506 -11.244 1.00 92.19 166 ASN A O 1
ATOM 1385 N N . TYR A 1 167 ? -13.199 10.494 -12.212 1.00 91.69 167 TYR A N 1
ATOM 1386 C CA . TYR A 1 167 ? -13.241 11.694 -11.364 1.00 91.69 167 TYR A CA 1
ATOM 1387 C C . TYR A 1 167 ? -14.266 12.739 -11.842 1.00 91.69 167 TYR A C 1
ATOM 1389 O O . TYR A 1 167 ? -14.473 13.766 -11.183 1.00 91.69 167 TYR A O 1
ATOM 1397 N N . GLY A 1 168 ? -14.909 12.514 -12.994 1.00 93.12 168 GLY A N 1
ATOM 1398 C CA . GLY A 1 168 ? -15.847 13.442 -13.615 1.00 93.12 168 GLY A CA 1
ATOM 1399 C C . GLY A 1 168 ? -15.262 14.850 -13.759 1.00 93.12 168 GLY A C 1
ATOM 1400 O O . GLY A 1 168 ? -14.098 15.040 -14.112 1.00 93.12 168 GLY A O 1
ATOM 1401 N N . LYS A 1 169 ? -16.060 15.868 -13.418 1.00 93.12 169 LYS A N 1
ATOM 1402 C CA . LYS A 1 169 ? -15.636 17.281 -13.467 1.00 93.12 169 LYS A CA 1
ATOM 1403 C C . LYS A 1 169 ? -14.508 17.645 -12.490 1.00 93.12 169 LYS A C 1
ATOM 1405 O O . LYS A 1 169 ? -13.978 18.747 -12.578 1.00 93.12 169 LYS A O 1
ATOM 1410 N N . TYR A 1 170 ? -14.168 16.756 -11.555 1.00 93.62 170 TYR A N 1
ATOM 1411 C CA . TYR A 1 170 ? -13.125 16.971 -10.552 1.00 93.62 170 TYR A CA 1
ATOM 1412 C C . TYR A 1 170 ? -11.783 16.348 -10.947 1.00 93.62 170 TYR A C 1
ATOM 1414 O O . TYR A 1 170 ? -10.859 16.336 -10.135 1.00 93.62 170 TYR A O 1
ATOM 1422 N N . LYS A 1 171 ? -11.655 15.831 -12.176 1.00 93.19 171 LYS A N 1
ATOM 1423 C CA . LYS A 1 171 ? -10.390 15.301 -12.683 1.00 93.19 171 LYS A CA 1
ATOM 1424 C C . LYS A 1 171 ? -9.296 16.368 -12.639 1.00 93.19 171 LYS A C 1
ATOM 1426 O O . LYS A 1 171 ? -9.467 17.486 -13.133 1.00 93.19 171 LYS A O 1
ATOM 1431 N N . MET A 1 172 ? -8.148 16.007 -12.080 1.00 92.06 172 MET A N 1
ATOM 1432 C CA . MET A 1 172 ? -6.957 16.848 -12.109 1.00 92.06 172 MET A CA 1
ATOM 1433 C C . MET A 1 172 ? -6.341 16.837 -13.515 1.00 92.06 172 MET A C 1
ATOM 1435 O O . MET A 1 172 ? -6.160 15.784 -14.119 1.00 92.06 172 MET A O 1
ATOM 1439 N N . THR A 1 173 ? -6.023 18.012 -14.057 1.00 92.12 173 THR A N 1
ATOM 1440 C CA . THR A 1 173 ? -5.449 18.169 -15.401 1.00 92.12 173 THR A CA 1
ATOM 1441 C C . THR A 1 173 ? -4.395 19.271 -15.422 1.00 92.12 173 THR A C 1
ATOM 1443 O O . THR A 1 173 ? -4.369 20.152 -14.563 1.00 92.12 173 THR A O 1
ATOM 1446 N N . ALA A 1 174 ? -3.537 19.274 -16.445 1.00 91.00 174 ALA A N 1
ATOM 1447 C CA . ALA A 1 174 ? -2.524 20.318 -16.623 1.00 91.00 174 ALA A CA 1
ATOM 1448 C C . ALA A 1 174 ? -3.119 21.736 -16.773 1.00 91.00 174 ALA A C 1
ATOM 1450 O O . ALA A 1 174 ? -2.391 22.719 -16.632 1.00 91.00 174 ALA A O 1
ATOM 1451 N N . ASN A 1 175 ? -4.426 21.838 -17.044 1.00 90.44 175 ASN A N 1
ATOM 1452 C CA . ASN A 1 175 ? -5.141 23.098 -17.231 1.00 90.44 175 ASN A CA 1
ATOM 1453 C C . ASN A 1 175 ? -5.759 23.647 -15.938 1.00 90.44 175 ASN A C 1
ATOM 1455 O O . ASN A 1 175 ? -5.975 24.851 -15.852 1.00 90.44 175 ASN A O 1
ATOM 1459 N N . ASN A 1 176 ? -6.056 22.796 -14.948 1.00 91.19 176 ASN A N 1
ATOM 1460 C CA . ASN A 1 176 ? -6.698 23.215 -13.693 1.00 91.19 176 ASN A CA 1
ATOM 1461 C C . ASN A 1 176 ? -5.781 23.126 -12.464 1.00 91.19 176 ASN A C 1
ATOM 1463 O O . ASN A 1 176 ? -6.193 23.510 -11.370 1.00 91.19 176 ASN A O 1
ATOM 1467 N N . ILE A 1 177 ? -4.549 22.640 -12.633 1.00 91.25 177 ILE A N 1
ATOM 1468 C CA . ILE A 1 177 ? -3.569 22.541 -11.556 1.00 91.25 177 ILE A CA 1
ATOM 1469 C C . ILE A 1 177 ? -2.767 23.836 -11.397 1.00 91.25 177 ILE A C 1
ATOM 1471 O O . ILE A 1 177 ? -2.311 24.443 -12.369 1.00 91.25 177 ILE A O 1
ATOM 1475 N N . HIS A 1 178 ? -2.539 24.245 -10.151 1.00 90.94 178 HIS A N 1
ATOM 1476 C CA . HIS A 1 178 ? -1.618 25.334 -9.838 1.00 90.94 178 HIS A CA 1
ATOM 1477 C C . HIS A 1 178 ? -0.174 24.832 -9.748 1.00 90.94 178 HIS A C 1
ATOM 1479 O O . HIS A 1 178 ? 0.078 23.688 -9.378 1.00 90.94 178 HIS A O 1
ATOM 1485 N N . TYR A 1 179 ? 0.796 25.725 -9.983 1.00 90.75 179 TYR A N 1
ATOM 1486 C CA . TYR A 1 179 ? 2.225 25.420 -9.800 1.00 90.75 179 TYR A CA 1
ATOM 1487 C C . TYR A 1 179 ? 2.532 24.844 -8.408 1.00 90.75 179 TYR A C 1
ATOM 1489 O O . TYR A 1 179 ? 3.396 23.982 -8.257 1.00 90.75 179 TYR A O 1
ATOM 1497 N N . ARG A 1 180 ? 1.790 25.295 -7.390 1.00 90.19 180 ARG A N 1
ATOM 1498 C CA . ARG A 1 180 ? 1.776 24.722 -6.043 1.00 90.19 180 ARG A CA 1
ATOM 1499 C C . ARG A 1 180 ? 0.350 24.277 -5.700 1.00 90.19 180 ARG A C 1
ATOM 1501 O O . ARG A 1 180 ? -0.440 25.130 -5.296 1.00 90.19 180 ARG A O 1
ATOM 1508 N N . PRO A 1 181 ? 0.028 22.982 -5.862 1.00 87.38 181 PRO A N 1
ATOM 1509 C CA . PRO A 1 181 ? -1.242 22.396 -5.437 1.00 87.38 181 PRO A CA 1
ATOM 1510 C C . PRO A 1 181 ? -1.648 22.810 -4.021 1.00 87.38 181 PRO A C 1
ATOM 1512 O O . PRO A 1 181 ? -0.856 22.697 -3.083 1.00 87.38 181 PRO A O 1
ATOM 1515 N N . SER A 1 182 ? -2.890 23.261 -3.855 1.00 86.19 182 SER A N 1
ATOM 1516 C CA . SER A 1 182 ? -3.428 23.764 -2.590 1.00 86.19 182 SER A CA 1
ATOM 1517 C C . SER A 1 182 ? -4.579 22.900 -2.080 1.00 86.19 182 SER A C 1
ATOM 1519 O O . SER A 1 182 ? -5.296 22.250 -2.839 1.00 86.19 182 SER A O 1
ATOM 1521 N N . MET A 1 183 ? -4.796 22.907 -0.762 1.00 82.44 183 MET A N 1
ATOM 1522 C CA . MET A 1 183 ? -5.946 22.238 -0.133 1.00 82.44 183 MET A CA 1
ATOM 1523 C C . MET A 1 183 ? -7.286 22.918 -0.450 1.00 82.44 183 MET A C 1
ATOM 1525 O O . MET A 1 183 ? -8.332 22.384 -0.100 1.00 82.44 183 MET A O 1
ATOM 1529 N N . ASN A 1 184 ? -7.268 24.081 -1.109 1.00 85.94 184 ASN A N 1
ATOM 1530 C CA . ASN A 1 184 ? -8.468 24.767 -1.586 1.00 85.94 184 ASN A CA 1
ATOM 1531 C C . ASN A 1 184 ? -8.802 24.474 -3.056 1.00 85.94 184 ASN A C 1
ATOM 1533 O O . ASN A 1 184 ? -9.815 24.982 -3.531 1.00 85.94 184 ASN A O 1
ATOM 1537 N N . ASP A 1 185 ? -7.989 23.684 -3.764 1.00 89.75 185 ASP A N 1
ATOM 1538 C CA . ASP A 1 185 ? -8.238 23.389 -5.178 1.00 89.75 185 ASP A CA 1
ATOM 1539 C C . ASP A 1 185 ? -9.496 22.526 -5.357 1.00 89.75 185 ASP A C 1
ATOM 1541 O O . ASP A 1 185 ? -9.915 21.809 -4.446 1.00 89.75 185 ASP A O 1
ATOM 1545 N N . ASN A 1 186 ? -10.087 22.584 -6.551 1.00 91.25 186 ASN A N 1
ATOM 1546 C CA . ASN A 1 186 ? -11.359 21.931 -6.877 1.00 91.25 186 ASN A CA 1
ATOM 1547 C C . ASN A 1 186 ? -11.181 20.678 -7.752 1.00 91.25 186 ASN A C 1
ATOM 1549 O O . ASN A 1 186 ? -12.002 20.410 -8.628 1.00 91.25 186 ASN A O 1
ATOM 1553 N N . TYR A 1 187 ? -10.111 19.920 -7.524 1.00 91.62 187 TYR A N 1
ATOM 1554 C CA . TYR A 1 187 ? -9.919 18.588 -8.098 1.00 91.62 187 TYR A CA 1
ATOM 1555 C C . TYR A 1 187 ? -9.749 17.548 -6.989 1.00 91.62 187 TYR A C 1
ATOM 1557 O O . TYR A 1 187 ? -9.421 17.887 -5.850 1.00 91.62 187 TYR A O 1
ATOM 1565 N N . ILE A 1 188 ? -9.986 16.287 -7.340 1.00 90.81 188 ILE A N 1
ATOM 1566 C CA . ILE A 1 188 ? -9.783 15.135 -6.465 1.00 90.81 188 ILE A CA 1
ATOM 1567 C C . ILE A 1 188 ? -8.507 14.425 -6.905 1.00 90.81 188 ILE A C 1
ATOM 1569 O O . ILE A 1 188 ? -8.280 14.222 -8.096 1.00 90.81 188 ILE A O 1
ATOM 1573 N N . ASP A 1 189 ? -7.695 14.036 -5.931 1.00 89.19 189 ASP A N 1
ATOM 1574 C CA . ASP A 1 189 ? -6.561 13.142 -6.136 1.00 89.19 189 ASP A CA 1
ATOM 1575 C C . ASP A 1 189 ? -6.543 12.046 -5.077 1.00 89.19 189 ASP A C 1
ATOM 1577 O O . ASP A 1 189 ? -7.085 12.201 -3.979 1.00 89.19 189 ASP A O 1
ATOM 1581 N N . ARG A 1 190 ? -5.915 10.916 -5.389 1.00 89.75 190 ARG A N 1
ATOM 1582 C CA . ARG A 1 190 ? -5.756 9.842 -4.408 1.00 89.75 190 ARG A CA 1
ATOM 1583 C C . ARG A 1 190 ? -4.784 10.272 -3.302 1.00 89.75 190 ARG A C 1
ATOM 1585 O O . ARG A 1 190 ? -3.639 10.624 -3.570 1.00 89.75 190 ARG A O 1
ATOM 1592 N N . SER A 1 191 ? -5.227 10.152 -2.052 1.00 82.19 191 SER A N 1
ATOM 1593 C CA . SER A 1 191 ? -4.476 10.558 -0.858 1.00 82.19 191 SER A CA 1
ATOM 1594 C C . SER A 1 191 ? -3.430 9.538 -0.402 1.00 82.19 191 SER A C 1
ATOM 1596 O O . SER A 1 191 ? -2.312 9.913 -0.050 1.00 82.19 191 SER A O 1
ATOM 1598 N N . SER A 1 192 ? -3.787 8.251 -0.406 1.00 76.06 192 SER A N 1
ATOM 1599 C CA . SER A 1 192 ? -3.037 7.208 0.304 1.00 76.06 192 SER A CA 1
ATOM 1600 C C . SER A 1 192 ? -2.992 5.880 -0.465 1.00 76.06 192 SER A C 1
ATOM 1602 O O . SER A 1 192 ? -3.268 5.829 -1.666 1.00 76.06 192 SER A O 1
ATOM 1604 N N . LEU A 1 193 ? -2.591 4.818 0.237 1.00 85.00 193 LEU A N 1
ATOM 1605 C CA . LEU A 1 193 ? -2.515 3.436 -0.229 1.00 85.00 193 LEU A CA 1
ATOM 1606 C C . LEU A 1 193 ? -3.900 2.907 -0.638 1.00 85.00 193 LEU A C 1
ATOM 1608 O O . LEU A 1 193 ? -4.933 3.372 -0.150 1.00 85.00 193 LEU A O 1
ATOM 1612 N N . VAL A 1 194 ? -3.900 1.927 -1.541 1.00 92.00 194 VAL A N 1
ATOM 1613 C CA . VAL A 1 194 ? -5.097 1.186 -1.957 1.00 92.00 194 VAL A CA 1
AT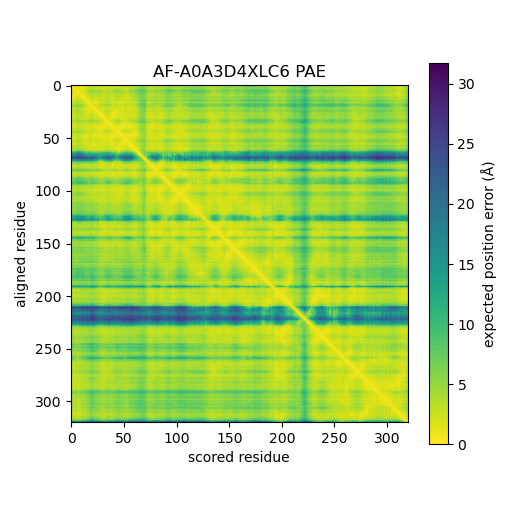OM 1614 C C . VAL A 1 194 ? -4.973 -0.224 -1.411 1.00 92.00 194 VAL A C 1
ATOM 1616 O O . VAL A 1 194 ? -3.925 -0.846 -1.574 1.00 92.00 194 VAL A O 1
ATOM 1619 N N . TYR A 1 195 ? -6.041 -0.732 -0.806 1.00 94.62 195 TYR A N 1
ATOM 1620 C CA . TYR A 1 195 ? -6.085 -2.110 -0.329 1.00 94.62 195 TYR A CA 1
ATOM 1621 C C . TYR A 1 195 ? -7.165 -2.881 -1.075 1.00 94.62 195 TYR A C 1
ATOM 1623 O O . TYR A 1 195 ? -8.312 -2.443 -1.141 1.00 94.62 195 TYR A O 1
ATOM 1631 N N . GLU A 1 196 ? -6.801 -4.027 -1.643 1.00 94.94 196 GLU A N 1
ATOM 1632 C CA . GLU A 1 196 ? -7.692 -4.847 -2.463 1.00 94.94 196 GLU A CA 1
ATOM 1633 C C . GLU A 1 196 ? -7.931 -6.207 -1.793 1.00 94.94 196 GLU A C 1
ATOM 1635 O O . GLU A 1 196 ? -6.994 -6.911 -1.430 1.00 94.94 196 GLU A O 1
ATOM 1640 N N . SER A 1 197 ? -9.202 -6.582 -1.653 1.00 94.81 197 SER A N 1
ATOM 1641 C CA . SER A 1 197 ? -9.657 -7.949 -1.358 1.00 94.81 197 SER A CA 1
ATOM 1642 C C . SER A 1 197 ? -10.350 -8.531 -2.592 1.00 94.81 197 SER A C 1
ATOM 1644 O O . SER A 1 197 ? -10.539 -7.831 -3.582 1.00 94.81 197 SER A O 1
ATOM 1646 N N . ASP A 1 198 ? -10.816 -9.781 -2.552 1.00 93.44 198 ASP A N 1
ATOM 1647 C CA . ASP A 1 198 ? -11.603 -10.345 -3.663 1.00 93.44 198 ASP A CA 1
ATOM 1648 C C . ASP A 1 198 ? -12.899 -9.579 -3.945 1.00 93.44 198 ASP A C 1
ATOM 1650 O O . ASP A 1 198 ? -13.344 -9.546 -5.090 1.00 93.44 198 ASP A O 1
ATOM 1654 N N . ARG A 1 199 ? -13.487 -8.937 -2.928 1.00 93.94 199 ARG A N 1
ATOM 1655 C CA . ARG A 1 199 ? -14.762 -8.223 -3.061 1.00 93.94 199 ARG A CA 1
ATOM 1656 C C . ARG A 1 199 ? -14.626 -6.709 -3.041 1.00 93.94 199 ARG A C 1
ATOM 1658 O O . ARG A 1 199 ? -15.327 -6.047 -3.786 1.00 93.94 199 ARG A O 1
ATOM 1665 N N . TYR A 1 200 ? -13.745 -6.161 -2.219 1.00 95.69 200 TYR A N 1
ATOM 1666 C CA . TYR A 1 200 ? -13.682 -4.724 -1.961 1.00 95.69 200 TYR A CA 1
ATOM 1667 C C . TYR A 1 200 ? -12.342 -4.110 -2.358 1.00 95.69 200 TYR A C 1
ATOM 1669 O O . TYR A 1 200 ? -11.298 -4.731 -2.146 1.00 95.69 200 TYR A O 1
ATOM 1677 N N . LEU A 1 201 ? -12.383 -2.874 -2.859 1.00 95.69 201 LEU A N 1
ATOM 1678 C CA . LEU A 1 201 ? -11.249 -1.947 -2.878 1.00 95.69 201 LEU A CA 1
ATOM 1679 C C . LEU A 1 201 ? -11.462 -0.883 -1.805 1.00 95.69 201 LEU A C 1
ATOM 1681 O O . LEU A 1 201 ? -12.526 -0.274 -1.765 1.00 95.69 201 LEU A O 1
ATOM 1685 N N . PHE A 1 202 ? -10.449 -0.623 -0.987 1.00 95.94 202 PHE A N 1
ATOM 1686 C CA . PHE A 1 202 ? -10.443 0.425 0.031 1.00 95.94 202 PHE A CA 1
ATOM 1687 C C . PHE A 1 202 ? -9.499 1.541 -0.398 1.00 95.94 202 PHE A C 1
ATOM 1689 O O . PHE A 1 202 ? -8.334 1.282 -0.712 1.00 95.94 202 PHE A O 1
ATOM 1696 N N . MET A 1 203 ? -9.998 2.776 -0.439 1.00 94.31 203 MET A N 1
ATOM 1697 C CA . MET A 1 203 ? -9.265 3.915 -0.998 1.00 94.31 203 MET A CA 1
ATOM 1698 C C . MET A 1 203 ? -9.486 5.191 -0.192 1.00 94.31 203 MET A C 1
ATOM 1700 O O . MET A 1 203 ? -10.526 5.373 0.445 1.00 94.31 203 MET A O 1
ATOM 1704 N N . GLN A 1 204 ? -8.513 6.099 -0.278 1.00 92.06 204 GLN A N 1
ATOM 1705 C CA . GLN A 1 204 ? -8.589 7.435 0.304 1.00 92.06 204 GLN A CA 1
ATOM 1706 C C . GLN A 1 204 ? -8.381 8.507 -0.765 1.00 92.06 204 GLN A C 1
ATOM 1708 O O . GLN A 1 204 ? -7.474 8.399 -1.597 1.00 92.06 204 GLN A O 1
ATOM 1713 N N . PHE A 1 205 ? -9.160 9.581 -0.686 1.00 90.50 205 PHE A N 1
ATOM 1714 C CA . PHE A 1 205 ? -9.136 10.688 -1.638 1.00 90.50 205 PHE A CA 1
ATOM 1715 C C . PHE A 1 205 ? -8.939 12.025 -0.930 1.00 90.50 205 PHE A C 1
ATOM 1717 O O . PHE A 1 205 ? -9.612 12.328 0.054 1.00 90.50 205 PHE A O 1
ATOM 1724 N N . ASN A 1 206 ? -8.033 12.845 -1.455 1.00 89.94 206 ASN A N 1
ATOM 1725 C CA . ASN A 1 206 ? -7.925 14.252 -1.105 1.00 89.94 206 ASN A CA 1
ATOM 1726 C C . ASN A 1 206 ? -9.072 14.994 -1.796 1.00 89.94 206 ASN A C 1
ATOM 1728 O O . ASN A 1 206 ? -9.062 15.191 -3.008 1.00 89.94 206 ASN A O 1
ATOM 1732 N N . MET A 1 207 ? -10.057 15.421 -1.013 1.00 88.69 207 MET A N 1
ATOM 1733 C CA . MET A 1 207 ? -11.231 16.143 -1.510 1.00 88.69 207 MET A CA 1
ATOM 1734 C C . MET A 1 207 ? -11.009 17.657 -1.592 1.00 88.69 207 MET A C 1
ATOM 1736 O O . MET A 1 207 ? -11.829 18.370 -2.161 1.00 88.69 207 MET A O 1
ATOM 1740 N N . ARG A 1 208 ? -9.922 18.165 -1.000 1.00 87.38 208 ARG A N 1
ATOM 1741 C CA . ARG A 1 208 ? -9.497 19.575 -1.066 1.00 87.38 208 ARG A CA 1
ATOM 1742 C C . ARG A 1 208 ? -10.648 20.558 -0.797 1.00 87.38 208 ARG A C 1
ATOM 1744 O O . ARG A 1 208 ? -11.359 20.427 0.203 1.00 87.38 208 ARG A O 1
ATOM 1751 N N . GLY A 1 209 ? -10.849 21.536 -1.682 1.00 86.38 209 GLY A N 1
ATOM 1752 C CA . GLY A 1 209 ? -11.876 22.563 -1.558 1.00 86.38 209 GLY A CA 1
ATOM 1753 C C . GLY A 1 209 ? -13.310 22.025 -1.592 1.00 86.38 209 GLY A C 1
ATOM 1754 O O . GLY A 1 209 ? -14.221 22.746 -1.187 1.00 86.38 209 GLY A O 1
ATOM 1755 N N . ILE A 1 210 ? -13.512 20.769 -2.009 1.00 87.06 210 ILE A N 1
ATOM 1756 C CA . ILE A 1 210 ? -14.824 20.186 -2.313 1.00 87.06 210 ILE A CA 1
ATOM 1757 C C . ILE A 1 210 ? -15.562 19.745 -1.043 1.00 87.06 210 ILE A C 1
ATOM 1759 O O . ILE A 1 210 ? -16.762 19.978 -0.922 1.00 87.06 210 ILE A O 1
ATOM 1763 N N . ALA A 1 211 ? -14.878 19.129 -0.071 1.00 73.62 211 ALA A N 1
ATOM 1764 C CA . ALA A 1 211 ? -15.549 18.432 1.036 1.00 73.62 211 ALA A CA 1
ATOM 1765 C C . ALA A 1 211 ? -15.212 18.974 2.437 1.00 73.62 211 ALA A C 1
ATOM 1767 O O . ALA A 1 211 ? -14.968 18.217 3.378 1.00 73.62 211 ALA A O 1
ATOM 1768 N N . LYS A 1 212 ? -15.264 20.302 2.600 1.00 63.59 212 LYS A N 1
ATOM 1769 C CA . LYS A 1 212 ? -14.850 21.017 3.826 1.00 63.59 212 LYS A CA 1
ATOM 1770 C C . LYS A 1 212 ? -15.599 20.647 5.122 1.00 63.59 212 LYS A C 1
ATOM 1772 O O . LYS A 1 212 ? -15.164 21.080 6.182 1.00 63.59 212 LYS A O 1
ATOM 1777 N N . LYS A 1 213 ? -16.706 19.889 5.072 1.00 60.38 213 LYS A N 1
ATOM 1778 C CA . LYS A 1 213 ? -17.550 19.598 6.255 1.00 60.38 213 LYS A CA 1
ATOM 1779 C C . LYS A 1 213 ? -17.611 18.134 6.705 1.00 60.38 213 LYS A C 1
ATOM 1781 O O . LYS A 1 213 ? -17.928 17.905 7.862 1.00 60.38 213 LYS A O 1
ATOM 1786 N N . HIS A 1 214 ? -17.309 17.160 5.844 1.00 56.75 214 HIS A N 1
ATOM 1787 C CA . HIS A 1 214 ? -17.621 15.745 6.130 1.00 56.75 214 HIS A CA 1
ATOM 1788 C C . HIS A 1 214 ? -16.383 14.852 6.326 1.00 56.75 214 HIS A C 1
ATOM 1790 O O . HIS A 1 214 ? -16.492 13.743 6.839 1.00 56.75 214 HIS A O 1
ATOM 1796 N N . PHE A 1 215 ? -15.191 15.346 5.984 1.00 64.75 215 PHE A N 1
ATOM 1797 C CA . PHE A 1 215 ? -13.963 14.545 5.934 1.00 64.75 215 PHE A CA 1
ATOM 1798 C C . PHE A 1 215 ? -12.763 15.284 6.534 1.00 64.75 215 PHE A C 1
ATOM 1800 O O . PHE A 1 215 ? -11.708 15.340 5.926 1.00 64.75 215 PHE A O 1
ATOM 1807 N N . VAL A 1 216 ? -12.940 15.932 7.684 1.00 65.69 216 VAL A N 1
ATOM 1808 C CA . VAL A 1 216 ? -11.919 16.760 8.339 1.00 65.69 216 VAL A CA 1
ATOM 1809 C C . VAL A 1 216 ? -11.108 15.965 9.363 1.00 65.69 216 VAL A C 1
ATOM 1811 O O . VAL A 1 216 ? -11.668 15.516 10.358 1.00 65.69 216 VAL A O 1
ATOM 1814 N N . ILE A 1 217 ? -9.790 15.874 9.159 1.00 65.25 217 ILE A N 1
ATOM 1815 C CA . ILE A 1 217 ? -8.832 15.535 10.225 1.00 65.25 217 ILE A CA 1
ATOM 1816 C C . ILE A 1 217 ? -8.463 16.813 10.971 1.00 65.25 217 ILE A C 1
ATOM 1818 O O . ILE A 1 217 ? -7.972 17.744 10.331 1.00 65.25 217 ILE A O 1
ATOM 1822 N N . TYR A 1 218 ? -8.665 16.851 12.291 1.00 66.62 218 TYR A N 1
ATOM 1823 C CA . TYR A 1 218 ? -8.199 17.937 13.155 1.00 66.62 218 TYR A CA 1
ATOM 1824 C C . TYR A 1 218 ? -6.805 17.598 13.680 1.00 66.62 218 TYR A C 1
ATOM 1826 O O . TYR A 1 218 ? -6.665 16.755 14.564 1.00 66.62 218 TYR A O 1
ATOM 1834 N N . TYR A 1 219 ? -5.781 18.264 13.148 1.00 62.31 219 TYR A N 1
ATOM 1835 C CA . TYR A 1 219 ? -4.420 18.165 13.676 1.00 62.31 219 TYR A CA 1
ATOM 1836 C C . TYR A 1 219 ? -4.083 19.434 14.458 1.00 62.31 219 TYR A C 1
ATOM 1838 O O . TYR A 1 219 ? -4.047 20.523 13.876 1.00 62.31 219 TYR A O 1
ATOM 1846 N N . GLU A 1 220 ? -3.843 19.301 15.760 1.00 59.50 220 GLU A N 1
ATOM 1847 C CA . GLU A 1 220 ? -3.352 20.397 16.591 1.00 59.50 220 GLU A CA 1
ATOM 1848 C C . GLU A 1 220 ? -1.833 20.491 16.456 1.00 59.50 220 GLU A C 1
ATOM 1850 O O . GLU A 1 220 ? -1.084 19.615 16.879 1.00 59.50 220 GLU A O 1
ATOM 1855 N N . TYR A 1 221 ? -1.365 21.568 15.831 1.00 49.00 221 TYR A N 1
ATOM 1856 C CA . TYR A 1 221 ? 0.052 21.905 15.785 1.00 49.00 221 TYR A CA 1
ATOM 1857 C C . TYR A 1 221 ? 0.215 23.368 16.159 1.00 49.00 221 TYR A C 1
ATOM 1859 O O . TYR A 1 221 ? -0.329 24.238 15.475 1.00 49.00 221 TYR A O 1
ATOM 1867 N N . SER A 1 222 ? 0.964 23.639 17.232 1.00 52.34 222 SER A N 1
ATOM 1868 C CA . SER A 1 222 ? 1.308 25.001 17.664 1.00 52.34 222 SER A CA 1
ATOM 1869 C C . SER A 1 222 ? 0.085 25.931 17.699 1.00 52.34 222 SER A C 1
ATOM 1871 O O . SER A 1 222 ? 0.040 26.926 16.972 1.00 52.34 222 SER A O 1
ATOM 1873 N N . SER A 1 223 ? -0.940 25.542 18.474 1.00 55.41 223 SER A N 1
ATOM 1874 C CA . SER A 1 223 ? -2.197 26.291 18.681 1.00 55.41 223 SER A CA 1
ATOM 1875 C C . SER A 1 223 ? -3.037 26.584 17.423 1.00 55.41 223 SER A C 1
ATOM 1877 O O . SER A 1 223 ? -3.973 27.382 17.470 1.00 55.41 223 SER A O 1
ATOM 1879 N N . LYS A 1 224 ? -2.769 25.903 16.298 1.00 57.31 224 LYS A N 1
ATOM 1880 C CA . LYS A 1 224 ? -3.597 25.950 15.084 1.00 57.31 224 LYS A CA 1
ATOM 1881 C C . LYS A 1 224 ? -4.176 24.577 14.765 1.00 57.31 224 LYS A C 1
ATOM 1883 O O . LYS A 1 224 ? -3.458 23.580 14.731 1.00 57.31 224 LYS A O 1
ATOM 1888 N N . ILE A 1 225 ? -5.468 24.559 14.454 1.00 64.38 225 ILE A N 1
ATOM 1889 C CA . ILE A 1 225 ? -6.156 23.398 13.893 1.00 64.38 225 ILE A CA 1
ATOM 1890 C C . ILE A 1 225 ? -5.894 23.381 12.387 1.00 64.38 225 ILE A C 1
ATOM 1892 O O . ILE A 1 225 ? -6.317 24.288 11.667 1.00 64.38 225 ILE A O 1
ATOM 1896 N N . LYS A 1 226 ? -5.216 22.343 11.892 1.00 66.38 226 LYS A N 1
ATOM 1897 C CA . LYS A 1 226 ? -5.213 22.030 10.458 1.00 66.38 226 LYS A CA 1
ATOM 1898 C C . LYS A 1 226 ? -6.362 21.087 10.138 1.00 66.38 226 LYS A C 1
ATOM 1900 O O . LYS A 1 226 ? -6.609 20.156 10.894 1.00 66.38 226 LYS A O 1
ATOM 1905 N N . ILE A 1 227 ? -7.018 21.351 9.010 1.00 69.38 227 ILE A N 1
ATOM 1906 C CA . ILE A 1 227 ? -8.121 20.569 8.453 1.00 69.38 227 ILE A CA 1
ATOM 1907 C C . ILE A 1 227 ? -7.612 19.879 7.191 1.00 69.38 227 ILE A C 1
ATOM 1909 O O . ILE A 1 227 ? -7.264 20.557 6.222 1.00 69.38 227 ILE A O 1
ATOM 1913 N N . PHE A 1 228 ? -7.578 18.547 7.197 1.00 75.88 228 PHE A N 1
ATOM 1914 C CA . PHE A 1 228 ? -7.295 17.762 5.993 1.00 75.88 228 PHE A CA 1
ATOM 1915 C C . PHE A 1 228 ? -8.585 17.126 5.473 1.00 75.88 228 PHE A C 1
ATOM 1917 O O . PHE A 1 228 ? -9.152 16.318 6.203 1.00 75.88 228 PHE A O 1
ATOM 1924 N N . PRO A 1 229 ? -9.052 17.484 4.261 1.00 83.69 229 PRO A N 1
ATOM 1925 C CA . PRO A 1 229 ? -10.281 16.971 3.656 1.00 83.69 229 PRO A CA 1
ATOM 1926 C C . PRO A 1 229 ? -10.048 15.595 3.000 1.00 83.69 229 PRO A C 1
ATOM 1928 O O . PRO A 1 229 ? -10.026 15.500 1.774 1.00 83.69 229 PRO A O 1
ATOM 1931 N N . ILE A 1 230 ? -9.817 14.541 3.790 1.00 87.06 230 ILE A N 1
ATOM 1932 C CA . ILE A 1 230 ? -9.515 13.187 3.286 1.00 87.06 230 ILE A CA 1
ATOM 1933 C C . ILE A 1 230 ? -10.736 12.283 3.427 1.00 87.06 230 ILE A C 1
ATOM 1935 O O . ILE A 1 230 ? -11.109 11.902 4.536 1.00 87.06 230 ILE A O 1
ATOM 1939 N N . ALA A 1 231 ? -11.345 11.917 2.300 1.00 89.38 231 ALA A N 1
ATOM 1940 C CA . ALA A 1 231 ? -12.460 10.983 2.274 1.00 89.38 231 ALA A CA 1
ATOM 1941 C C . ALA A 1 231 ? -11.963 9.541 2.206 1.00 89.38 231 ALA A C 1
ATOM 1943 O O . ALA A 1 231 ? -11.122 9.198 1.376 1.00 89.38 231 ALA A O 1
ATOM 1944 N N . TYR A 1 232 ? -12.533 8.700 3.057 1.00 92.50 232 TYR A N 1
ATOM 1945 C CA . TYR A 1 232 ? -12.354 7.255 3.042 1.00 92.50 232 TYR A CA 1
ATOM 1946 C C . TYR A 1 232 ? -13.459 6.645 2.186 1.00 92.50 232 TYR A C 1
ATOM 1948 O O . TYR A 1 232 ? -14.545 7.212 2.089 1.00 92.50 232 TYR A O 1
ATOM 1956 N N . SER A 1 233 ? -13.198 5.526 1.523 1.00 93.81 233 SER A N 1
ATOM 1957 C CA . SER A 1 233 ? -14.163 4.941 0.589 1.00 93.81 233 SER A CA 1
ATOM 1958 C C . SER A 1 233 ? -13.979 3.446 0.415 1.00 93.81 233 SER A C 1
ATOM 1960 O O . SER A 1 233 ? -12.893 2.910 0.643 1.00 93.81 233 SER A O 1
ATOM 1962 N N . TYR A 1 234 ? -15.030 2.788 -0.054 1.00 95.50 234 TYR A N 1
ATOM 1963 C CA . TYR A 1 234 ? -14.925 1.436 -0.571 1.00 95.50 234 TYR A CA 1
ATOM 1964 C C . TYR A 1 234 ? -15.643 1.305 -1.913 1.00 95.50 234 TYR A C 1
ATOM 1966 O O . TYR A 1 234 ? -16.598 2.026 -2.204 1.00 95.50 234 TYR A O 1
ATOM 1974 N N . PHE A 1 235 ? -15.169 0.365 -2.720 1.00 95.69 235 PHE A N 1
ATOM 1975 C CA . PHE A 1 235 ? -15.826 -0.082 -3.940 1.00 95.69 235 PHE A CA 1
ATOM 1976 C C . PHE A 1 235 ? -16.113 -1.576 -3.829 1.00 95.69 235 PHE A C 1
ATOM 1978 O O . PHE A 1 235 ? -15.182 -2.349 -3.598 1.00 95.69 235 PHE A O 1
ATOM 1985 N N . ASP A 1 236 ? -17.373 -1.983 -3.971 1.00 95.75 236 ASP A N 1
ATOM 1986 C CA . ASP A 1 236 ? -17.761 -3.393 -4.036 1.00 95.75 236 ASP A CA 1
ATOM 1987 C C . ASP A 1 236 ? -17.664 -3.874 -5.491 1.00 95.75 236 ASP A C 1
ATOM 1989 O O . ASP A 1 236 ? -18.482 -3.538 -6.343 1.00 95.75 236 ASP A O 1
ATOM 1993 N N . LYS A 1 237 ? -16.653 -4.696 -5.778 1.00 94.56 237 LYS A N 1
ATOM 1994 C CA . LYS A 1 237 ? -16.375 -5.263 -7.104 1.00 94.56 237 LYS A CA 1
ATOM 1995 C C . LYS A 1 237 ? -17.485 -6.184 -7.608 1.00 94.56 237 LYS A C 1
ATOM 1997 O O . LYS A 1 237 ? -17.536 -6.456 -8.803 1.00 94.56 237 LYS A O 1
ATOM 2002 N N . LYS A 1 238 ? -18.347 -6.692 -6.721 1.00 94.12 238 LYS A N 1
ATOM 2003 C CA . LYS A 1 238 ? -19.474 -7.550 -7.096 1.00 94.12 238 LYS A CA 1
ATOM 2004 C C . LYS A 1 238 ? -20.670 -6.727 -7.567 1.00 94.12 238 LYS A C 1
ATOM 2006 O O . LYS A 1 238 ? -21.324 -7.132 -8.522 1.00 94.12 238 LYS A O 1
ATOM 2011 N N . THR A 1 239 ? -20.981 -5.624 -6.888 1.00 95.31 239 THR A N 1
ATOM 2012 C CA . THR A 1 239 ? -22.147 -4.783 -7.219 1.00 95.31 239 THR A CA 1
ATOM 2013 C C . THR A 1 239 ? -21.799 -3.626 -8.153 1.00 95.31 239 THR A C 1
ATOM 2015 O O . THR A 1 239 ? -22.678 -3.110 -8.833 1.00 95.31 239 THR A O 1
ATOM 2018 N N . GLY A 1 240 ? -20.526 -3.228 -8.213 1.00 94.00 240 GLY A N 1
ATOM 2019 C CA . GLY A 1 240 ? -20.076 -2.031 -8.922 1.00 94.00 240 GLY A CA 1
ATOM 2020 C C . GLY A 1 240 ? -20.338 -0.734 -8.151 1.00 94.00 240 GLY A C 1
ATOM 2021 O O . GLY A 1 240 ? -20.199 0.350 -8.715 1.00 94.00 240 GLY A O 1
ATOM 2022 N N . GLU A 1 241 ? -20.722 -0.817 -6.876 1.00 95.50 241 GLU A N 1
ATOM 2023 C CA . GLU A 1 241 ? -21.050 0.356 -6.070 1.00 95.50 241 GLU A CA 1
ATOM 2024 C C . GLU A 1 241 ? -19.807 0.966 -5.424 1.00 95.50 241 GLU A C 1
ATOM 2026 O O . GLU A 1 241 ? -19.006 0.279 -4.786 1.00 95.50 241 GLU A O 1
ATOM 2031 N N . PHE A 1 242 ? -19.683 2.286 -5.547 1.00 94.81 242 PHE A N 1
ATOM 2032 C CA . PHE A 1 242 ? -18.682 3.096 -4.864 1.00 94.81 242 PHE A CA 1
ATOM 2033 C C . PHE A 1 242 ? -19.353 3.949 -3.791 1.00 94.81 242 PHE A C 1
ATOM 2035 O O . PHE A 1 242 ? -20.317 4.657 -4.078 1.00 94.81 242 PHE A O 1
ATOM 2042 N N . ASN A 1 243 ? -18.803 3.945 -2.577 1.00 93.88 243 ASN A N 1
ATOM 2043 C CA . ASN A 1 243 ? -19.320 4.743 -1.472 1.00 93.88 243 ASN A CA 1
ATOM 2044 C C . ASN A 1 243 ? -18.190 5.435 -0.710 1.00 93.88 243 ASN A C 1
ATOM 2046 O O . ASN A 1 243 ? -17.180 4.817 -0.364 1.00 93.88 243 ASN A O 1
ATOM 2050 N N . PHE A 1 244 ? -18.399 6.711 -0.380 1.00 91.75 244 PHE A N 1
ATOM 2051 C CA . PHE A 1 244 ? -17.610 7.376 0.650 1.00 91.75 244 PHE A CA 1
ATOM 2052 C C . PHE A 1 244 ? -18.082 6.946 2.041 1.00 91.75 244 PHE A C 1
ATOM 2054 O O . PHE A 1 244 ? -19.270 6.743 2.281 1.00 91.75 244 PHE A O 1
ATOM 2061 N N . ILE A 1 245 ? -17.137 6.847 2.967 1.00 91.25 245 ILE A N 1
ATOM 2062 C CA . ILE A 1 245 ? -17.365 6.507 4.365 1.00 91.25 245 ILE A CA 1
ATOM 2063 C C . ILE A 1 245 ? -17.294 7.798 5.166 1.00 91.25 245 ILE A C 1
ATOM 2065 O O . ILE A 1 245 ? -16.225 8.399 5.309 1.00 91.25 245 ILE A O 1
ATOM 2069 N N . TYR A 1 246 ? -18.443 8.230 5.672 1.00 86.62 246 TYR A N 1
ATOM 2070 C CA . TYR A 1 246 ? -18.526 9.360 6.588 1.00 86.62 246 TYR A CA 1
ATOM 2071 C C . TYR A 1 246 ? -17.823 9.033 7.902 1.00 86.62 246 TYR A C 1
ATOM 2073 O O . TYR A 1 246 ? -17.880 7.902 8.380 1.00 86.62 246 TYR A O 1
ATOM 2081 N N . GLN A 1 247 ? -17.176 10.038 8.492 1.00 85.56 247 GLN A N 1
ATOM 2082 C CA . GLN A 1 247 ? -16.581 9.884 9.814 1.00 85.56 247 GLN A CA 1
ATOM 2083 C C . GLN A 1 247 ? -17.665 9.497 10.829 1.00 85.56 247 GLN A C 1
ATOM 2085 O O . GLN A 1 247 ? -18.645 10.238 10.958 1.00 85.56 247 GLN A O 1
ATOM 2090 N N . PRO A 1 248 ? -17.506 8.385 11.567 1.00 87.62 248 PRO A N 1
ATOM 2091 C CA . PRO A 1 248 ? -18.464 8.011 12.604 1.00 87.62 248 PRO A CA 1
ATOM 2092 C C . PRO A 1 248 ? -18.400 8.946 13.821 1.00 87.62 248 PRO A C 1
ATOM 2094 O O . PRO A 1 248 ? -19.366 9.054 14.577 1.00 87.62 248 PRO A O 1
ATOM 2097 N N . ASP A 1 249 ? -17.274 9.638 14.013 1.00 84.69 249 ASP A N 1
ATOM 2098 C CA . ASP A 1 249 ? -17.105 10.679 15.022 1.00 84.69 249 ASP A CA 1
ATOM 2099 C C . ASP A 1 249 ? -15.963 11.639 14.663 1.00 84.69 249 ASP A C 1
ATOM 2101 O O . ASP A 1 249 ? -15.166 11.364 13.765 1.00 84.69 249 ASP A O 1
ATOM 2105 N N . LYS A 1 250 ? -15.838 12.745 15.404 1.00 81.38 250 LYS A N 1
ATOM 2106 C CA . LYS A 1 250 ? -14.695 13.656 15.312 1.00 81.38 250 LYS A CA 1
ATOM 2107 C C . LYS A 1 250 ? -13.383 12.874 15.456 1.00 81.38 250 LYS A C 1
ATOM 2109 O O . LYS A 1 250 ? -13.146 12.243 16.482 1.00 81.38 250 LYS A O 1
ATOM 2114 N N . ASN A 1 251 ? -12.511 12.984 14.451 1.00 79.75 251 ASN A N 1
ATOM 2115 C CA . ASN A 1 251 ? -11.208 12.310 14.396 1.00 79.75 251 ASN A CA 1
ATOM 2116 C C . ASN A 1 251 ? -11.271 10.768 14.405 1.00 79.75 251 ASN A C 1
ATOM 2118 O O . ASN A 1 251 ? -10.287 10.120 14.757 1.00 79.75 251 ASN A O 1
ATOM 2122 N N . GLN A 1 252 ? -12.397 10.176 14.005 1.00 86.88 252 GLN A N 1
ATOM 2123 C CA . GLN A 1 252 ? -12.520 8.738 13.766 1.00 86.88 252 GLN A CA 1
ATOM 2124 C C . GLN A 1 252 ? -12.661 8.495 12.262 1.00 86.88 252 GLN A C 1
ATOM 2126 O O . GLN A 1 252 ? -13.494 9.121 11.608 1.00 86.88 252 GLN A O 1
ATOM 2131 N N . PHE A 1 253 ? -11.852 7.593 11.703 1.00 86.69 253 PHE A N 1
ATOM 2132 C CA . PHE A 1 253 ? -11.750 7.396 10.255 1.00 86.69 253 PHE A CA 1
ATOM 2133 C C . PHE A 1 253 ? -11.919 5.932 9.866 1.00 86.69 253 PHE A C 1
ATOM 2135 O O . PHE A 1 253 ? -11.367 5.043 10.507 1.00 86.69 253 PHE A O 1
ATOM 2142 N N . GLY A 1 254 ? -12.648 5.696 8.776 1.00 91.50 254 GLY A N 1
ATOM 2143 C CA . GLY A 1 254 ? -13.000 4.353 8.331 1.00 91.50 254 GLY A CA 1
ATOM 2144 C C . GLY A 1 254 ? -14.334 3.884 8.904 1.00 91.50 254 GLY A C 1
ATOM 2145 O O . GLY A 1 254 ? -15.212 4.689 9.213 1.00 91.50 254 GLY A O 1
ATOM 2146 N N . PHE A 1 255 ? -14.506 2.570 8.980 1.00 93.88 255 PHE A N 1
ATOM 2147 C CA . PHE A 1 255 ? -15.766 1.942 9.365 1.00 93.88 255 PHE A CA 1
ATOM 2148 C C . PHE A 1 255 ? -15.993 2.064 10.871 1.00 93.88 255 PHE A C 1
ATOM 2150 O O . PHE A 1 255 ? -15.071 1.832 11.647 1.00 93.88 255 PHE A O 1
ATOM 2157 N N . ALA A 1 256 ? -17.213 2.396 11.295 1.00 93.00 256 ALA A N 1
ATOM 2158 C CA . ALA A 1 256 ? -17.583 2.262 12.701 1.00 93.00 256 ALA A CA 1
ATOM 2159 C C . ALA A 1 256 ? -17.416 0.799 13.143 1.00 93.00 256 ALA A C 1
ATOM 2161 O O . ALA A 1 256 ? -17.782 -0.105 12.392 1.00 93.00 256 ALA A O 1
ATOM 2162 N N . ASP A 1 257 ? -16.877 0.571 14.341 1.00 92.94 257 ASP A N 1
ATOM 2163 C CA . ASP A 1 257 ? -16.794 -0.772 14.911 1.00 92.94 257 ASP A CA 1
ATOM 2164 C C . ASP A 1 257 ? -18.154 -1.182 15.488 1.00 92.94 257 ASP A C 1
ATOM 2166 O O . ASP A 1 257 ? -18.476 -0.916 16.646 1.00 92.94 257 ASP A O 1
ATOM 2170 N N . ASP A 1 258 ? -18.962 -1.831 14.657 1.00 89.44 258 ASP A N 1
ATOM 2171 C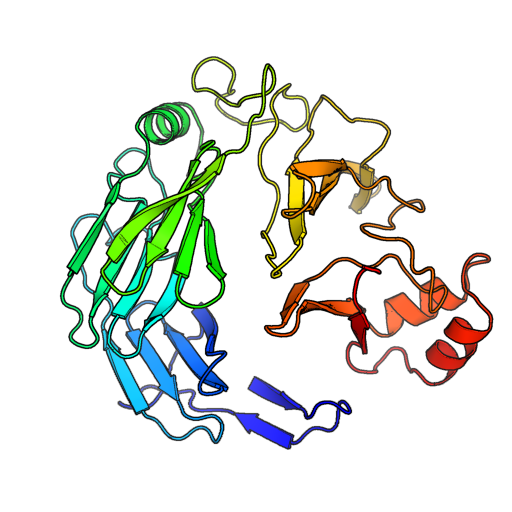 CA . ASP A 1 258 ? -20.267 -2.389 15.008 1.00 89.44 258 ASP A CA 1
ATOM 2172 C C . ASP A 1 258 ? -20.181 -3.784 15.659 1.00 89.44 258 ASP A C 1
ATOM 2174 O O . ASP A 1 258 ? -21.212 -4.397 15.942 1.00 89.44 258 ASP A O 1
ATOM 2178 N N . ILE A 1 259 ? -18.967 -4.282 15.928 1.00 87.31 259 ILE A N 1
ATOM 2179 C CA . ILE A 1 259 ? -18.715 -5.592 16.541 1.00 87.31 259 ILE A CA 1
ATOM 2180 C C . ILE A 1 259 ? -18.245 -5.416 17.986 1.00 87.31 259 ILE A C 1
ATOM 2182 O O . ILE A 1 259 ? -18.869 -5.914 18.923 1.00 87.31 259 ILE A O 1
ATOM 2186 N N . GLY A 1 260 ? -17.113 -4.735 18.164 1.00 86.50 260 GLY A N 1
ATOM 2187 C CA . GLY A 1 260 ? -16.472 -4.519 19.456 1.00 86.50 260 GLY A CA 1
ATOM 2188 C C . GLY A 1 260 ? -16.895 -3.219 20.129 1.00 86.50 260 GLY A C 1
ATOM 2189 O O . GLY A 1 260 ? -16.768 -3.107 21.347 1.00 86.50 260 GLY A O 1
ATOM 2190 N N . GLY A 1 261 ? -17.425 -2.247 19.379 1.00 92.00 261 GLY A N 1
ATOM 2191 C CA . GLY A 1 261 ? -17.703 -0.896 19.871 1.00 92.00 261 GLY A CA 1
ATOM 2192 C C . GLY A 1 261 ? -16.443 -0.124 20.282 1.00 92.00 261 GLY A C 1
ATOM 2193 O O . GLY A 1 261 ? -16.482 0.631 21.256 1.00 92.00 261 GLY A O 1
ATOM 2194 N N . GLY A 1 262 ? -15.322 -0.384 19.604 1.00 93.69 262 GLY A N 1
ATOM 2195 C CA . GLY A 1 262 ? -14.059 0.343 19.706 1.00 93.69 262 GLY A CA 1
ATOM 2196 C C . GLY A 1 262 ? -13.918 1.481 18.679 1.00 93.69 262 GLY A C 1
ATOM 2197 O O . GLY A 1 262 ? -14.905 1.917 18.079 1.00 93.69 262 GLY A O 1
ATOM 2198 N N . PRO A 1 263 ? -12.687 1.991 18.470 1.00 94.81 263 PRO A N 1
ATOM 2199 C CA . PRO A 1 263 ? -12.408 3.018 17.470 1.00 94.81 263 PRO A CA 1
ATOM 2200 C C . PRO A 1 263 ? -12.752 2.576 16.043 1.00 94.81 263 PRO A C 1
ATOM 2202 O O . PRO A 1 263 ? -12.788 1.387 15.730 1.00 94.81 263 PRO A O 1
ATOM 2205 N N . ALA A 1 264 ? -12.937 3.549 15.153 1.00 94.50 264 ALA A N 1
ATOM 2206 C CA . ALA A 1 264 ? -13.175 3.302 13.740 1.00 94.50 264 ALA A CA 1
ATOM 2207 C C . ALA A 1 264 ? -11.998 2.575 13.075 1.00 94.50 264 ALA A C 1
ATOM 2209 O O . ALA A 1 264 ? -10.828 2.821 13.368 1.00 94.50 264 ALA A O 1
ATOM 2210 N N . LEU A 1 265 ? -12.334 1.671 12.159 1.00 94.75 265 LEU A N 1
ATOM 2211 C CA . LEU A 1 265 ? -11.434 0.687 11.584 1.00 94.75 265 LEU A CA 1
ATOM 2212 C C . LEU A 1 265 ? -11.110 1.045 10.135 1.00 94.75 265 LEU A C 1
ATOM 2214 O O . LEU A 1 265 ? -11.997 1.155 9.283 1.00 94.75 265 LEU A O 1
ATOM 2218 N N . TRP A 1 266 ? -9.818 1.150 9.837 1.00 94.38 266 TRP A N 1
ATOM 2219 C CA . TRP A 1 266 ? -9.315 1.273 8.476 1.00 94.38 266 TRP A CA 1
ATOM 2220 C C . TRP A 1 266 ? -8.096 0.372 8.257 1.00 94.38 266 TRP A C 1
ATOM 2222 O O . TRP A 1 266 ? -7.187 0.390 9.092 1.00 94.38 266 TRP A O 1
ATOM 2232 N N . PRO A 1 267 ? -8.044 -0.405 7.157 1.00 95.06 267 PRO A N 1
ATOM 2233 C CA . PRO A 1 267 ? -6.935 -1.311 6.916 1.00 95.06 267 PRO A CA 1
ATOM 2234 C C . PRO A 1 267 ? -5.610 -0.567 6.743 1.00 95.06 267 PRO A C 1
ATOM 2236 O O . PRO A 1 267 ? -5.522 0.475 6.090 1.00 95.06 267 PRO A O 1
ATOM 2239 N N . ILE A 1 268 ? -4.561 -1.177 7.283 1.00 92.94 268 ILE A N 1
ATOM 2240 C CA . ILE A 1 268 ? -3.167 -0.943 6.897 1.00 92.94 268 ILE A CA 1
ATOM 2241 C C . ILE A 1 268 ? -2.646 -2.024 5.941 1.00 92.94 268 ILE A C 1
ATOM 2243 O O . ILE A 1 268 ? -1.594 -1.851 5.338 1.00 92.94 268 ILE A O 1
ATOM 2247 N N . GLU A 1 269 ? -3.378 -3.135 5.832 1.00 91.94 269 GLU A N 1
ATOM 2248 C CA . GLU A 1 269 ? -3.153 -4.258 4.924 1.00 91.94 269 GLU A CA 1
ATOM 2249 C C . GLU A 1 269 ? -4.476 -5.033 4.792 1.00 91.94 269 GLU A C 1
ATOM 2251 O O . GLU A 1 269 ? -5.324 -5.006 5.694 1.00 91.94 269 GLU A O 1
ATOM 2256 N N . VAL A 1 270 ? -4.649 -5.755 3.687 1.00 93.88 270 VAL A N 1
ATOM 2257 C CA . VAL A 1 270 ? -5.711 -6.753 3.523 1.00 93.88 270 VAL A CA 1
ATOM 2258 C C . VAL A 1 270 ? -5.060 -8.110 3.288 1.00 93.88 270 VAL A C 1
ATOM 2260 O O . VAL A 1 270 ? -4.255 -8.263 2.375 1.00 93.88 270 VAL A O 1
ATOM 2263 N N . SER A 1 271 ? -5.392 -9.097 4.118 1.00 90.25 271 SER A N 1
ATOM 2264 C CA . SER A 1 271 ? -4.839 -10.447 3.998 1.00 90.25 271 SER A CA 1
ATOM 2265 C C . SER A 1 271 ? -5.388 -11.191 2.777 1.00 90.25 271 SER A C 1
ATOM 2267 O O . SER A 1 271 ? -6.472 -10.887 2.279 1.00 90.25 271 SER A O 1
ATOM 2269 N N . ASP A 1 272 ? -4.687 -12.242 2.340 1.00 87.31 272 ASP A N 1
ATOM 2270 C CA . ASP A 1 272 ? -5.097 -13.073 1.192 1.00 87.31 272 ASP A CA 1
ATOM 2271 C C . ASP A 1 272 ? -6.479 -13.724 1.360 1.00 87.31 272 ASP A C 1
ATOM 2273 O O . ASP A 1 272 ? -7.148 -14.045 0.373 1.00 87.31 272 ASP A O 1
ATOM 2277 N N . ASP A 1 273 ? -6.894 -13.949 2.608 1.00 88.44 273 ASP A N 1
ATOM 2278 C CA . ASP A 1 273 ? -8.208 -14.476 2.965 1.00 88.44 273 ASP A CA 1
ATOM 2279 C C . ASP A 1 273 ? -9.243 -13.371 3.236 1.00 88.44 273 ASP A C 1
ATOM 2281 O O . ASP A 1 273 ? -10.361 -13.665 3.657 1.00 88.44 273 ASP A O 1
ATOM 2285 N N . GLY A 1 274 ? -8.899 -12.110 2.969 1.00 90.38 274 GLY A N 1
ATOM 2286 C CA . GLY A 1 274 ? -9.806 -10.968 2.904 1.00 90.38 274 GLY A CA 1
ATOM 2287 C C . GLY A 1 274 ? -10.079 -10.265 4.230 1.00 90.38 274 GLY A C 1
ATOM 2288 O O . GLY A 1 274 ? -11.075 -9.551 4.315 1.00 90.38 274 GLY A O 1
ATOM 2289 N N . TYR A 1 275 ? -9.270 -10.475 5.273 1.00 93.88 275 TYR A N 1
ATOM 2290 C CA . TYR A 1 275 ? -9.377 -9.667 6.490 1.00 93.88 275 TYR A CA 1
ATOM 2291 C C . TYR A 1 275 ? -8.664 -8.331 6.311 1.00 93.88 275 TYR A C 1
ATOM 2293 O O . TYR A 1 275 ? -7.527 -8.283 5.852 1.00 93.88 275 TYR A O 1
ATOM 2301 N N . MET A 1 276 ? -9.311 -7.258 6.749 1.00 95.19 276 MET A N 1
ATOM 2302 C CA . MET A 1 276 ? -8.651 -5.993 7.029 1.00 95.19 276 MET A CA 1
ATOM 2303 C C . MET A 1 276 ? -7.816 -6.157 8.298 1.00 95.19 276 MET A C 1
ATOM 2305 O O . MET A 1 276 ? -8.317 -6.625 9.327 1.00 95.19 276 MET A O 1
ATOM 2309 N N . ILE A 1 277 ? -6.545 -5.784 8.204 1.00 94.38 277 ILE A N 1
ATOM 2310 C CA . ILE A 1 277 ? -5.634 -5.700 9.338 1.00 94.38 277 ILE A CA 1
ATOM 2311 C C . ILE A 1 277 ? -5.518 -4.229 9.712 1.00 94.38 277 ILE A C 1
ATOM 2313 O O . ILE A 1 277 ? -5.094 -3.416 8.894 1.00 94.38 277 ILE A O 1
ATOM 2317 N N . CYS A 1 278 ? -5.892 -3.896 10.939 1.00 94.31 278 CYS A N 1
ATOM 2318 C CA . CYS A 1 278 ? -5.773 -2.561 11.517 1.00 94.31 278 CYS A CA 1
ATOM 2319 C C . CYS A 1 278 ? -4.850 -2.641 12.738 1.00 94.31 278 CYS A C 1
ATOM 2321 O O . CYS A 1 278 ? -4.672 -3.720 13.312 1.00 94.31 278 CYS A O 1
ATOM 2323 N N . TYR A 1 279 ? -4.290 -1.517 13.173 1.00 93.44 279 TYR A N 1
ATOM 2324 C CA . TYR A 1 279 ? -3.605 -1.463 14.460 1.00 93.44 279 TYR A CA 1
ATOM 2325 C C . TYR A 1 279 ? -3.898 -0.163 15.189 1.00 93.44 279 TYR A C 1
ATOM 2327 O O . TYR A 1 279 ? -4.178 0.855 14.559 1.00 93.44 279 TYR A O 1
ATOM 2335 N N . PHE A 1 280 ? -3.776 -0.223 16.509 1.00 94.56 280 PHE A N 1
ATOM 2336 C CA . PHE A 1 280 ? -3.852 0.932 17.391 1.00 94.56 280 PHE A CA 1
ATOM 2337 C C . PHE A 1 280 ? -2.733 0.856 18.413 1.00 94.56 280 PHE A C 1
ATOM 2339 O O . PHE A 1 280 ? -2.396 -0.227 18.902 1.00 94.56 280 PHE A O 1
ATOM 2346 N N . ASN A 1 281 ? -2.159 2.000 18.760 1.00 95.00 281 ASN A N 1
ATOM 2347 C CA . ASN A 1 281 ? -1.261 2.059 19.905 1.00 95.00 281 ASN A CA 1
ATOM 2348 C C . ASN A 1 281 ? -2.065 1.807 21.190 1.00 95.00 281 ASN A C 1
ATOM 2350 O O . ASN A 1 281 ? -3.227 2.205 21.282 1.00 95.00 281 ASN A O 1
ATOM 2354 N N . ALA A 1 282 ? -1.460 1.181 22.203 1.00 95.25 282 ALA A N 1
ATOM 2355 C CA . ALA A 1 282 ? -2.167 0.865 23.447 1.00 95.25 282 ALA A CA 1
ATOM 2356 C C . ALA A 1 282 ? -2.779 2.119 24.102 1.00 95.25 282 ALA A C 1
ATOM 2358 O O . ALA A 1 282 ? -3.942 2.109 24.508 1.00 95.25 282 ALA A O 1
ATOM 2359 N N . LEU A 1 283 ? -2.039 3.234 24.096 1.00 94.38 283 LEU A N 1
ATOM 2360 C CA . LEU A 1 283 ? -2.517 4.529 24.583 1.00 94.38 283 LEU A CA 1
ATOM 2361 C C . LEU A 1 283 ? -3.779 5.024 23.852 1.00 94.38 283 LEU A C 1
ATOM 2363 O O . LEU A 1 283 ? -4.682 5.550 24.494 1.00 94.38 283 LEU A O 1
ATOM 2367 N N . GLU A 1 284 ? -3.884 4.829 22.534 1.00 93.25 284 GLU A N 1
ATOM 2368 C CA . GLU A 1 284 ? -5.061 5.250 21.757 1.00 93.25 284 GLU A CA 1
ATOM 2369 C C . GLU A 1 284 ? -6.317 4.484 22.188 1.00 93.25 284 GLU A C 1
ATOM 2371 O O . GLU A 1 284 ? -7.391 5.073 22.324 1.00 93.25 284 GLU A O 1
ATOM 2376 N N . LEU A 1 285 ? -6.182 3.181 22.454 1.00 95.12 285 LEU A N 1
ATOM 2377 C CA . LEU A 1 285 ? -7.288 2.352 22.933 1.00 95.12 285 LEU A CA 1
ATOM 2378 C C . LEU A 1 285 ? -7.708 2.728 24.356 1.00 95.12 285 LEU A C 1
ATOM 2380 O O . LEU A 1 285 ? -8.905 2.809 24.635 1.00 95.12 285 LEU A O 1
ATOM 2384 N N . LEU A 1 286 ? -6.740 2.995 25.238 1.00 96.12 286 LEU A N 1
ATOM 2385 C CA . LEU A 1 286 ? -6.999 3.445 26.607 1.00 96.12 286 LEU A CA 1
ATOM 2386 C C . LEU A 1 286 ? -7.715 4.802 26.635 1.00 96.12 286 LEU A C 1
ATOM 2388 O O . LEU A 1 286 ? -8.658 4.975 27.406 1.00 96.12 286 LEU A O 1
ATOM 2392 N N . GLU A 1 287 ? -7.321 5.751 25.781 1.00 94.06 287 GLU A N 1
ATOM 2393 C CA . GLU A 1 287 ? -8.023 7.034 25.664 1.00 94.06 287 GLU A CA 1
ATOM 2394 C C . GLU A 1 287 ? -9.433 6.865 25.092 1.00 94.06 287 GLU A C 1
ATOM 2396 O O . GLU A 1 287 ? -10.388 7.433 25.626 1.00 94.06 287 GLU A O 1
ATOM 2401 N N . TYR A 1 288 ? -9.610 6.030 24.063 1.00 94.06 288 TYR A N 1
ATOM 2402 C CA . TYR A 1 288 ? -10.941 5.765 23.516 1.00 94.06 288 TYR A CA 1
ATOM 2403 C C . TYR A 1 288 ? -11.872 5.109 24.546 1.00 94.06 288 TYR A C 1
ATOM 2405 O O . TYR A 1 288 ? -13.054 5.452 24.606 1.00 94.06 288 TYR A O 1
ATOM 2413 N N . ALA A 1 289 ? -11.355 4.221 25.403 1.00 95.62 289 ALA A N 1
ATOM 2414 C CA . ALA A 1 289 ? -12.131 3.539 26.442 1.00 95.62 289 ALA A CA 1
ATOM 2415 C C . ALA A 1 289 ? -12.750 4.496 27.478 1.00 95.62 289 ALA A C 1
ATOM 2417 O O . ALA A 1 289 ? -13.772 4.165 28.083 1.00 95.62 289 ALA A O 1
ATOM 2418 N N . LYS A 1 290 ? -12.171 5.693 27.656 1.00 94.38 290 LYS A N 1
ATOM 2419 C CA . LYS A 1 290 ? -12.719 6.760 28.513 1.00 94.38 290 LYS A CA 1
ATOM 2420 C C . LYS A 1 290 ? -13.907 7.483 27.873 1.00 94.38 290 LYS A C 1
ATOM 2422 O O . LYS A 1 290 ? -14.628 8.201 28.563 1.00 94.38 290 LYS A O 1
ATOM 2427 N N . SER A 1 291 ? -14.111 7.331 26.564 1.00 90.75 291 SER A N 1
ATOM 2428 C CA . SER A 1 291 ? -15.213 7.977 25.853 1.00 90.75 291 SER A CA 1
ATOM 2429 C C . SER A 1 291 ? -16.567 7.355 26.210 1.00 90.75 291 SER A C 1
ATOM 2431 O O . SER A 1 291 ? -16.680 6.168 26.521 1.00 90.75 291 SER A O 1
ATOM 2433 N N . SER A 1 292 ? -17.635 8.148 26.094 1.00 89.69 292 SER A N 1
ATOM 2434 C CA . SER A 1 292 ? -19.013 7.664 26.256 1.00 89.69 292 SER A CA 1
ATOM 2435 C C . SER A 1 292 ? -19.469 6.719 25.137 1.00 89.69 292 SER A C 1
ATOM 2437 O O . SER A 1 292 ? -20.511 6.085 25.274 1.00 89.69 292 SER A O 1
ATOM 2439 N N . LYS A 1 293 ? -18.705 6.621 24.041 1.00 88.94 293 LYS A N 1
ATOM 2440 C CA . LYS A 1 293 ? -19.015 5.782 22.875 1.00 88.94 293 LYS A CA 1
ATOM 2441 C C . LYS A 1 293 ? -18.404 4.387 22.953 1.00 88.94 293 LYS A C 1
ATOM 2443 O O . LYS A 1 293 ? -18.882 3.488 22.270 1.00 88.94 293 LYS A O 1
ATOM 2448 N N . ALA A 1 294 ? -17.387 4.198 23.792 1.00 93.00 294 ALA A N 1
ATOM 2449 C CA . ALA A 1 294 ? -16.786 2.894 24.009 1.00 93.00 294 ALA A CA 1
ATOM 2450 C C . ALA A 1 294 ? -17.779 1.927 24.666 1.00 93.00 294 ALA A C 1
ATOM 2452 O O . ALA A 1 294 ? -18.330 2.217 25.736 1.00 93.00 294 ALA A O 1
ATOM 2453 N N . SER A 1 295 ? -17.961 0.759 24.049 1.00 94.56 295 SER A N 1
ATOM 2454 C CA . SER A 1 295 ? -18.802 -0.301 24.607 1.00 94.56 295 SER A CA 1
ATOM 2455 C C . SER A 1 295 ? -18.194 -0.899 25.882 1.00 94.56 295 SER A C 1
ATOM 2457 O O . SER A 1 295 ? -16.981 -0.853 26.105 1.00 94.56 295 SER A O 1
ATOM 2459 N N . ASP A 1 296 ? -19.024 -1.542 26.704 1.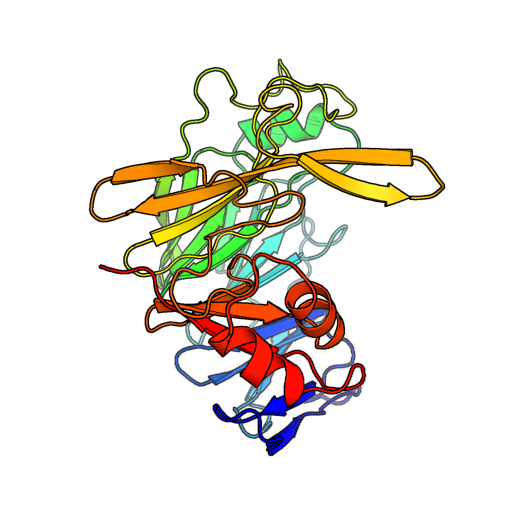00 94.75 296 ASP A N 1
ATOM 2460 C CA . ASP A 1 296 ? -18.541 -2.266 27.887 1.00 94.75 296 ASP A CA 1
ATOM 2461 C C . ASP A 1 296 ? -17.630 -3.444 27.518 1.00 94.75 296 ASP A C 1
ATOM 2463 O O . ASP A 1 296 ? -16.700 -3.769 28.256 1.00 94.75 296 ASP A O 1
ATOM 2467 N N . SER A 1 297 ? -17.869 -4.071 26.360 1.00 93.38 297 SER A N 1
ATOM 2468 C CA . SER A 1 297 ? -17.006 -5.132 25.832 1.00 93.38 297 SER A CA 1
ATOM 2469 C C . SER A 1 297 ? -15.615 -4.589 25.502 1.00 93.38 297 SER A C 1
ATOM 2471 O O . SER A 1 297 ? -14.609 -5.143 25.946 1.00 93.38 297 SER A O 1
ATOM 2473 N N . PHE A 1 298 ? -15.548 -3.450 24.807 1.00 95.56 298 PHE A N 1
ATOM 2474 C CA . PHE A 1 298 ? -14.285 -2.800 24.475 1.00 95.56 298 PHE A CA 1
ATOM 2475 C C . PHE A 1 298 ? -13.533 -2.343 25.728 1.00 95.56 298 PHE A C 1
ATOM 2477 O O . PHE A 1 298 ? -12.336 -2.592 25.851 1.00 95.56 298 PHE A O 1
ATOM 2484 N N . LYS A 1 299 ? -14.228 -1.741 26.702 1.00 96.19 299 LYS A N 1
ATOM 2485 C CA . LYS A 1 299 ? -13.620 -1.313 27.974 1.00 96.19 299 LYS A CA 1
ATOM 2486 C C . LYS A 1 299 ? -12.976 -2.476 28.728 1.00 96.19 299 LYS A C 1
ATOM 2488 O O . LYS A 1 299 ? -11.896 -2.309 29.287 1.00 96.19 299 LYS A O 1
ATOM 2493 N N . LYS A 1 300 ? -13.588 -3.667 28.709 1.00 94.56 300 LYS A N 1
ATOM 2494 C CA . LYS A 1 300 ? -12.986 -4.874 29.303 1.00 94.56 300 LYS A CA 1
ATOM 2495 C C . LYS A 1 300 ? -11.665 -5.252 28.632 1.00 94.56 300 LYS A C 1
ATOM 2497 O O . LYS A 1 300 ? -10.739 -5.619 29.343 1.00 94.56 300 LYS A O 1
ATOM 2502 N N . ILE A 1 301 ? -11.570 -5.129 27.307 1.00 92.31 301 ILE A N 1
ATOM 2503 C CA . ILE A 1 301 ? -10.325 -5.364 26.558 1.00 92.31 301 ILE A CA 1
ATOM 2504 C C . ILE A 1 301 ? -9.295 -4.278 26.887 1.00 92.31 301 ILE A C 1
ATOM 2506 O O . ILE A 1 301 ? -8.149 -4.584 27.193 1.00 92.31 301 ILE A O 1
ATOM 2510 N N . ALA A 1 302 ? -9.695 -3.006 26.881 1.00 95.06 302 ALA A N 1
ATOM 2511 C CA . ALA A 1 302 ? -8.792 -1.900 27.190 1.00 95.06 302 ALA A CA 1
ATOM 2512 C C . ALA A 1 302 ? -8.201 -2.006 28.609 1.00 95.06 302 ALA A C 1
ATOM 2514 O O . ALA A 1 302 ? -7.023 -1.729 28.801 1.00 95.06 302 ALA A O 1
ATOM 2515 N N . ASN A 1 303 ? -8.976 -2.492 29.584 1.00 95.44 303 ASN A N 1
ATOM 2516 C CA . ASN A 1 303 ? -8.520 -2.693 30.963 1.00 95.44 303 ASN A CA 1
ATOM 2517 C C . ASN A 1 303 ? -7.427 -3.764 31.119 1.00 95.44 303 ASN A C 1
ATOM 2519 O O . ASN A 1 303 ? -6.808 -3.834 32.181 1.00 95.44 303 ASN A O 1
ATOM 2523 N N . THR A 1 304 ? -7.178 -4.602 30.107 1.00 95.31 304 THR A N 1
ATOM 2524 C CA . THR A 1 304 ? -6.053 -5.552 30.136 1.00 95.31 304 THR A CA 1
ATOM 2525 C C . THR A 1 304 ? -4.748 -4.947 29.621 1.00 95.31 304 THR A C 1
ATOM 2527 O O . THR A 1 304 ? -3.722 -5.619 29.679 1.00 95.31 304 THR A O 1
ATOM 2530 N N . LEU A 1 305 ? -4.782 -3.719 29.094 1.00 96.38 305 LEU A N 1
ATOM 2531 C CA . LEU A 1 305 ? -3.640 -3.049 28.476 1.00 96.38 305 LEU A CA 1
ATOM 2532 C C . LEU A 1 305 ? -2.959 -2.075 29.441 1.00 96.38 305 LEU A C 1
ATOM 2534 O O . LEU A 1 305 ? -3.596 -1.431 30.275 1.00 96.38 305 LEU A O 1
ATOM 2538 N N . LYS A 1 306 ? -1.652 -1.912 29.257 1.00 96.38 306 LYS A N 1
ATOM 2539 C CA . LYS A 1 306 ? -0.844 -0.810 29.786 1.00 96.38 306 LYS A CA 1
ATOM 2540 C C . LYS A 1 306 ? -0.534 0.176 28.664 1.00 96.38 306 LYS A C 1
ATOM 2542 O O . LYS A 1 306 ? -0.457 -0.194 27.498 1.00 96.38 306 LYS A O 1
ATOM 2547 N N . ASP A 1 307 ? -0.287 1.430 29.016 1.00 93.25 307 ASP A N 1
ATOM 2548 C CA . ASP A 1 307 ? 0.121 2.485 28.074 1.00 93.25 307 ASP A CA 1
ATOM 2549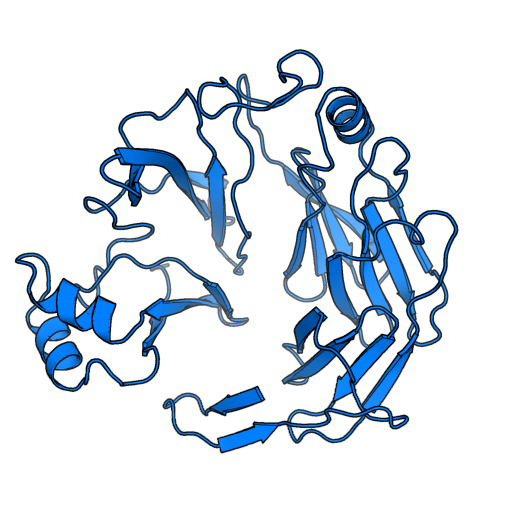 C C . ASP A 1 307 ? 1.435 2.178 27.327 1.00 93.25 307 ASP A C 1
ATOM 2551 O O . ASP A 1 307 ? 1.656 2.660 26.218 1.00 93.25 307 ASP A O 1
ATOM 2555 N N . THR A 1 308 ? 2.278 1.344 27.933 1.00 94.81 308 THR A N 1
ATOM 2556 C CA . THR A 1 308 ? 3.575 0.878 27.430 1.00 94.81 308 THR A CA 1
ATOM 2557 C C . THR A 1 308 ? 3.504 -0.429 26.641 1.00 94.81 308 THR A C 1
ATOM 2559 O O . THR A 1 308 ? 4.536 -0.892 26.146 1.00 94.81 308 THR A O 1
ATOM 2562 N N . ASP A 1 309 ? 2.320 -1.034 26.509 1.00 95.06 309 ASP A N 1
ATOM 2563 C CA . ASP A 1 309 ? 2.166 -2.248 25.716 1.00 95.06 309 ASP A CA 1
ATOM 2564 C C . ASP A 1 309 ? 2.384 -1.976 24.222 1.00 95.06 309 ASP A C 1
ATOM 2566 O O . ASP A 1 309 ? 2.208 -0.867 23.707 1.00 95.06 309 ASP A O 1
ATOM 2570 N N . ASN A 1 310 ? 2.776 -3.030 23.504 1.00 93.12 310 ASN A N 1
ATOM 2571 C CA . ASN A 1 310 ? 2.900 -2.974 22.052 1.00 93.12 310 ASN A CA 1
ATOM 2572 C C . ASN A 1 310 ? 1.544 -2.641 21.398 1.00 93.12 310 ASN A C 1
ATOM 2574 O O . ASN A 1 310 ? 0.491 -2.891 21.991 1.00 93.12 310 ASN A O 1
ATOM 2578 N N . PRO A 1 311 ? 1.548 -2.149 20.146 1.00 94.12 311 PRO A N 1
ATOM 2579 C CA . PRO A 1 311 ? 0.313 -1.919 19.414 1.00 94.12 311 PRO A CA 1
ATOM 2580 C C . PRO A 1 311 ? -0.570 -3.168 19.329 1.00 94.12 311 PRO A C 1
ATOM 2582 O O . PRO A 1 311 ? -0.086 -4.281 19.106 1.00 94.12 311 PRO A O 1
ATOM 2585 N N . VAL A 1 312 ? -1.877 -2.963 19.462 1.00 93.81 312 VAL A N 1
ATOM 2586 C CA . VAL A 1 312 ? -2.893 -4.007 19.335 1.00 93.81 312 VAL A CA 1
ATOM 2587 C C . VAL A 1 312 ? -3.284 -4.137 17.871 1.00 93.81 312 VAL A C 1
ATOM 2589 O O . VAL A 1 312 ? -3.635 -3.149 17.225 1.00 93.81 312 VAL A O 1
ATOM 2592 N N . ILE A 1 313 ? -3.243 -5.363 17.351 1.00 93.75 313 ILE A N 1
ATOM 2593 C CA . ILE A 1 313 ? -3.682 -5.684 15.992 1.00 93.75 313 ILE A CA 1
ATOM 2594 C C . ILE A 1 313 ? -5.152 -6.095 16.016 1.00 93.75 313 ILE A C 1
ATOM 2596 O O . ILE A 1 313 ? -5.542 -6.992 16.761 1.00 93.75 313 ILE A O 1
ATOM 2600 N N . VAL A 1 314 ? -5.955 -5.481 15.150 1.00 93.19 314 VAL A N 1
ATOM 2601 C CA . VAL A 1 314 ? -7.357 -5.844 14.927 1.00 93.19 314 VAL A CA 1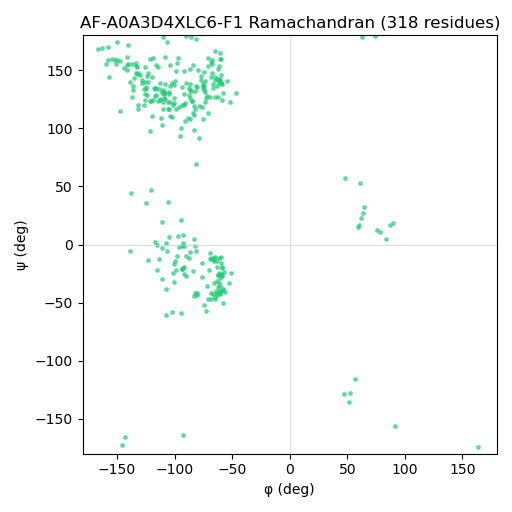
ATOM 2602 C C . VAL A 1 314 ? -7.480 -6.512 13.565 1.00 93.19 314 VAL A C 1
ATOM 2604 O O . VAL A 1 314 ? -6.999 -5.994 12.557 1.00 93.19 314 VAL A O 1
ATOM 2607 N N . ARG A 1 315 ? -8.136 -7.672 13.531 1.00 93.12 315 ARG A N 1
ATOM 2608 C CA . ARG A 1 315 ? -8.380 -8.447 12.313 1.00 93.12 315 ARG A CA 1
ATOM 2609 C C . ARG A 1 315 ? -9.883 -8.586 12.100 1.00 93.12 315 ARG A C 1
ATOM 2611 O O . ARG A 1 315 ? -10.553 -9.285 12.853 1.00 93.12 315 ARG A O 1
ATOM 2618 N N . VAL A 1 316 ? -10.406 -7.930 11.068 1.00 93.69 316 VAL A N 1
ATOM 2619 C CA . VAL A 1 316 ? -11.853 -7.749 10.846 1.00 93.69 316 VAL A CA 1
ATOM 2620 C C . VAL A 1 316 ? -12.224 -7.960 9.376 1.00 93.69 316 VAL A C 1
ATOM 2622 O O . VAL A 1 316 ? -11.388 -7.832 8.486 1.00 93.69 316 VAL A O 1
ATOM 2625 N N . LYS A 1 317 ? -13.478 -8.322 9.103 1.00 91.94 317 LYS A N 1
ATOM 2626 C CA . LYS A 1 317 ? -14.040 -8.458 7.754 1.00 91.94 317 LYS A CA 1
ATOM 2627 C C . LYS A 1 317 ? -15.334 -7.675 7.657 1.00 91.94 317 LYS A C 1
ATOM 2629 O O . LYS A 1 317 ? -16.140 -7.726 8.579 1.00 91.94 317 LYS A O 1
ATOM 2634 N N . LEU A 1 318 ? -15.557 -7.034 6.512 1.00 87.00 318 LEU A N 1
ATOM 2635 C CA . LEU A 1 318 ? -16.885 -6.529 6.185 1.00 87.00 318 LEU A CA 1
ATOM 2636 C C . LEU A 1 318 ? -17.858 -7.698 6.024 1.00 87.00 318 LEU A C 1
ATOM 2638 O O . LEU A 1 318 ? -17.505 -8.751 5.476 1.00 87.00 318 LEU A O 1
ATOM 2642 N N . LYS A 1 319 ? -19.086 -7.503 6.506 1.00 81.62 319 LYS A N 1
ATOM 2643 C CA . LYS A 1 319 ? -20.172 -8.461 6.316 1.00 81.62 319 LYS A CA 1
ATOM 2644 C C . LYS A 1 319 ? -20.428 -8.646 4.818 1.00 81.62 319 LYS A C 1
ATOM 2646 O O . LYS A 1 319 ? -20.371 -7.689 4.050 1.00 81.62 319 LYS A O 1
ATOM 2651 N N . LYS A 1 320 ? -20.656 -9.896 4.411 1.00 71.00 320 LYS A N 1
ATOM 2652 C CA . LYS A 1 320 ? -20.997 -10.226 3.025 1.00 71.00 320 LYS A CA 1
ATOM 2653 C C . LYS A 1 320 ? -22.430 -9.817 2.700 1.00 71.00 320 LYS A C 1
ATOM 2655 O O . LYS A 1 320 ? -23.286 -9.974 3.592 1.00 71.00 320 LYS A O 1
#

pLDDT: mean 89.35, std 9.21, range [49.0, 97.56]

Nearest PDB structures (foldseek):
  3al9-assembly1_A  TM=4.715E-01  e=2.961E-03  Mus musculus
  3oky-assembly1_A-2  TM=4.674E-01  e=6.646E-03  Mus musculus
  7e8h-assembly1_L  TM=4.805E-01  e=5.741E-02  Homo sapiens
  7e8b-assembly1_L  TM=4.701E-01  e=2.741E-01  Homo sapiens

Secondary structure (DSSP, 8-state):
-EEE-TTS-EEEE---BSSSTT-BS--SEEEE-TTT--EEEE-SSEEEEE-TT--EEEEEEPPP-TTTTTT-EEEEEEEETTEEEEEEPP-TT--EEEEEEETT--EEEEEEPPHHHHHHHHHSSS--S--EEEEETTEEEEE-TT-SEEEEE-TT--EEEEEE---GGGB--TTT--SS--TT-S-BEE-S--EE-SSEEEEEEE-GGG-TTTSEEEEEETTEEEEEEEEEEEEETTTTEEEEE--SBTTB-SB--TTT--S-B--SEE-TTSPEEEEE-HHHHHHHHTSTTS-HHHHHHHTT--TTSPPEEEEE----

Solvent-accessible surface area (backbone atoms only — not comparable to full-atom values): 18269 Å² total; per-residue (Å²): 91,81,42,59,49,99,86,68,49,78,73,50,72,55,81,56,75,38,86,53,96,80,36,42,79,51,80,76,44,78,50,67,42,85,91,75,47,25,40,37,34,28,37,100,55,34,38,41,36,22,40,74,90,63,49,73,72,52,68,25,54,55,70,88,42,96,87,40,77,86,71,44,67,81,49,76,44,75,54,50,98,55,32,35,40,34,28,26,54,50,48,82,80,56,60,46,33,30,39,30,27,35,59,86,32,49,78,77,47,75,39,66,53,58,68,66,56,49,50,32,44,63,54,36,68,72,72,67,61,49,47,45,73,51,78,55,90,62,28,39,40,38,35,51,47,76,55,39,56,26,36,27,30,41,81,87,66,53,77,46,75,72,49,72,58,83,54,69,93,25,51,69,43,62,87,77,59,51,49,71,80,54,67,69,37,76,37,50,43,74,64,62,74,73,39,63,43,95,49,40,38,38,43,32,31,32,33,25,48,69,35,79,84,62,22,55,42,76,45,82,52,93,97,37,77,44,75,44,28,51,40,32,32,41,30,36,70,82,79,71,49,74,45,76,45,62,48,77,45,93,78,31,52,36,45,67,36,88,82,53,26,52,74,42,47,52,65,83,45,48,43,99,89,45,33,33,35,29,74,42,51,31,47,59,46,49,56,47,44,73,39,95,75,37,29,74,68,30,35,59,58,36,71,75,58,49,72,85,45,71,63,48,77,46,80,44,64,83,84,131

Radius of gyration: 21.23 Å; Cα contacts (8 Å, |Δi|>4): 667; chains: 1; bounding box: 50×45×52 Å

Mean predicted aligned error: 5.55 Å

Foldseek 3Di:
DWDADPVRHTDDDAAQDDDDQQGDPDFLDWDQDQPQRWIWGDDQFWIWIAHPVGHTDAIATADDDPQQPPFGFNDWDPLDPFKIKTAGFDALPAFFGIFIATSNNDTPDTHGADPFLSLQRVQADDRPFRWDWDDDDSWIWIDGRQAQFTWIQHPVRDIDTPGGHDQDPQRDTSVQAHNYRALLGRHKTWDDDWEDAPFKIKTKIQRRNNQQDFQFQFDDDPNDTDTGRIWIWMAGPVVRDIDTDTAPDHNADAAQPPPQQFGHDDAPYAHRNGWRKGKDQLVRLLVRLPDPRGDPSSVVVNVVDDNPDGIDIDTHHDDD

Sequence (320 aa):
MKIFDTTGRYIRTFNRFGRGPQEYDYIQRLRIESATKNLLISTPTKLCEYTPDGNFIRRTLIPTVDFTDKYGFREFIKLNDNRFVLSLSINKKSKYSAIVIDSLSDIKALVKYPESEIALQQKIWGNMFNPYMYKFRNQVRIINSNDEYVISLNDEIKPDTAFVFNYGKYKMTANNIHYRPSMNDNYIDRSSLVYESDRYLFMQFNMRGIAKKHFVIYYEYSSKIKIFPIAYSYFDKKTGEFNFIYQPDKNQFGFADDIGGGPALWPIEVSDDGYMICYFNALELLEYAKSSKASDSFKKIANTLKDTDNPVIVRVKLKK